Protein 2YCI (pdb70)

Secondary structure (DSSP, 8-state):
--S-S--PPPEEEEEEEETTSHHHHHHHHTT--HHHHHHHHHHHHTT-SEEEEE--S-SS-HHHHHHHHHHHHHHH----EEEE-S-HHHHHHHHHH--S--EEEEE-S-HHHHHHHHHHHHHHT-EEEEES-BTTB---SHHHHHHHHHHHHHHHHHTT--GGGEEEE-----TTTSTHHHHHHHHHHHHHTTSSSSPPEEEEEGGGGGTT-SSHHHHHHHHHHHHHHHT--EEEE-TT-HHHHHHHHHHHHHTTSS---TTHHHHHHH-

Structure (mmCIF, N/CA/C/O backbone):
data_2YCI
#
_entry.id   2YCI
#
_cell.length_a   64.009
_cell.length_b   64.009
_cell.length_c   176.178
_cell.angle_alpha   90.00
_cell.angle_beta   90.00
_cell.angle_gamma   90.00
#
_symmetry.space_group_name_H-M   'P 43 21 2'
#
loop_
_entity.id
_entity.type
_entity.pdbx_description
1 polymer '5-METHYLTETRAHYDROFOLATE CORRINOID/IRON SULFUR PROTEIN METHYLTRANSFERASE'
2 non-polymer 'SULFATE ION'
3 water water
#
loop_
_atom_site.group_PDB
_atom_site.id
_atom_site.type_symbol
_atom_site.label_atom_id
_atom_site.label_alt_id
_atom_site.label_comp_id
_atom_site.label_asym_id
_atom_site.label_entity_id
_atom_site.label_seq_id
_atom_site.pdbx_PDB_ins_code
_atom_site.Cartn_x
_atom_site.Cartn_y
_atom_site.Cartn_z
_atom_site.occupancy
_atom_site.B_iso_or_equiv
_atom_site.auth_seq_id
_atom_site.auth_comp_id
_atom_site.auth_asym_id
_atom_site.auth_atom_id
_atom_site.pdbx_PDB_model_num
ATOM 1 N N . GLY A 1 1 ? 19.393 11.404 1.428 1.00 49.26 -7 GLY X N 1
ATOM 2 C CA . GLY A 1 1 ? 18.131 11.300 0.620 1.00 44.50 -7 GLY X CA 1
ATOM 3 C C . GLY A 1 1 ? 17.222 10.242 1.236 1.00 44.38 -7 GLY X C 1
ATOM 4 O O . GLY A 1 1 ? 17.288 10.018 2.430 1.00 44.69 -7 GLY X O 1
ATOM 5 N N . LEU A 1 2 ? 16.672 9.362 0.404 1.00 40.22 -6 LEU X N 1
ATOM 6 C CA . LEU A 1 2 ? 15.651 8.424 0.874 1.00 38.00 -6 LEU X CA 1
ATOM 7 C C . LEU A 1 2 ? 16.225 7.061 1.310 1.00 38.72 -6 LEU X C 1
ATOM 8 O O . LEU A 1 2 ? 15.488 6.167 1.765 1.00 40.04 -6 LEU X O 1
ATOM 13 N N . VAL A 1 3 ? 17.524 6.868 1.112 1.00 37.26 -5 VAL X N 1
ATOM 14 C CA . VAL A 1 3 ? 18.197 5.678 1.620 1.00 37.09 -5 VAL X CA 1
ATOM 15 C C . VAL A 1 3 ? 18.375 5.785 3.146 1.00 39.43 -5 VAL X C 1
ATOM 16 O O . VAL A 1 3 ? 19.068 6.681 3.640 1.00 39.23 -5 VAL X O 1
ATOM 20 N N . PRO A 1 4 ? 17.615 4.987 3.911 1.00 37.58 -4 PRO X N 1
ATOM 21 C CA . PRO A 1 4 ? 17.708 5.241 5.359 1.00 43.63 -4 PRO X CA 1
ATOM 22 C C . PRO A 1 4 ? 19.134 5.024 5.906 1.00 47.69 -4 PRO X C 1
ATOM 23 O O . PRO A 1 4 ? 19.846 4.125 5.443 1.00 47.22 -4 PRO X O 1
ATOM 27 N N . ARG A 1 5 ? 19.497 5.794 6.924 1.00 52.90 -3 ARG X N 1
ATOM 28 C CA . ARG A 1 5 ? 20.834 5.693 7.526 1.00 59.90 -3 ARG X CA 1
ATOM 29 C C . ARG A 1 5 ? 20.900 4.458 8.423 1.00 59.51 -3 ARG X C 1
ATOM 30 O O . ARG A 1 5 ? 21.893 3.724 8.407 1.00 59.61 -3 ARG X O 1
ATOM 38 N N . GLY A 1 6 ? 19.807 4.182 9.137 1.00 55.73 -2 GLY X N 1
ATOM 39 C CA . GLY A 1 6 ? 19.767 3.035 10.036 1.00 53.62 -2 GLY X CA 1
ATOM 40 C C . GLY A 1 6 ? 18.974 1.874 9.474 1.00 50.58 -2 GLY X C 1
ATOM 41 O O . GLY A 1 6 ? 18.508 1.883 8.318 1.00 47.96 -2 GLY X O 1
ATOM 42 N N . SER A 1 7 ? 18.856 0.847 10.296 1.00 44.79 -1 SER X N 1
ATOM 43 C CA . SER A 1 7 ? 18.048 -0.296 9.987 1.00 40.50 -1 SER X CA 1
ATOM 44 C C . SER A 1 7 ? 17.348 -0.795 11.259 1.00 38.21 -1 SER X C 1
ATOM 45 O O . SER A 1 7 ? 17.084 -1.970 11.383 1.00 36.37 -1 SER X O 1
ATOM 48 N N . HIS A 1 8 ? 16.846 0.122 12.079 1.00 41.21 0 HIS X N 1
ATOM 49 C CA . HIS A 1 8 ? 16.042 -0.263 13.236 1.00 39.48 0 HIS X CA 1
ATOM 50 C C . HIS A 1 8 ? 14.674 -0.773 12.809 1.00 35.18 0 HIS X C 1
ATOM 51 O O . HIS A 1 8 ? 14.104 -0.295 11.820 1.00 35.48 0 HIS X O 1
ATOM 58 N N . MET A 1 9 ? 14.203 -1.826 13.462 1.00 32.40 1 MET X N 1
ATOM 59 C CA . MET A 1 9 ? 12.875 -2.298 13.234 1.00 31.56 1 MET X CA 1
ATOM 60 C C . MET A 1 9 ? 11.835 -1.165 13.500 1.00 25.93 1 MET X C 1
ATOM 61 O O . MET A 1 9 ? 12.149 -0.171 14.203 1.00 30.61 1 MET X O 1
ATOM 66 N N . PHE A 1 10 ? 10.863 -1.143 12.588 1.00 27.63 2 PHE X N 1
ATOM 67 C CA . PHE A 1 10 ? 9.763 -0.160 12.645 1.00 26.09 2 PHE X CA 1
ATOM 68 C C . PHE A 1 10 ? 9.011 -0.457 13.936 1.00 23.09 2 PHE X C 1
ATOM 69 O O . PHE A 1 10 ? 8.624 -1.589 14.172 1.00 26.64 2 PHE X O 1
ATOM 77 N N . ILE A 1 11 ? 8.725 0.579 14.704 1.00 26.23 3 ILE X N 1
ATOM 78 C CA . ILE A 1 11 ? 8.086 0.387 16.003 1.00 26.07 3 ILE X CA 1
ATOM 79 C C . ILE A 1 11 ? 6.582 0.515 15.974 1.00 22.71 3 ILE X C 1
ATOM 80 O O . ILE A 1 11 ? 6.066 1.570 15.580 1.00 22.50 3 ILE X O 1
ATOM 85 N N . MET A 1 12 ? 5.876 -0.584 16.201 1.00 22.58 4 MET X N 1
ATOM 86 C CA . MET A 1 12 ? 4.409 -0.628 16.164 1.00 21.96 4 MET X CA 1
ATOM 87 C C . MET A 1 12 ? 3.852 -0.467 17.617 1.00 25.69 4 MET X C 1
ATOM 88 O O . MET A 1 12 ? 4.189 -1.229 18.534 1.00 28.40 4 MET X O 1
ATOM 93 N N . ILE A 1 13 ? 3.078 0.585 17.808 1.00 24.30 5 ILE X N 1
ATOM 94 C CA . ILE A 1 13 ? 2.395 0.910 19.064 1.00 22.79 5 ILE X CA 1
ATOM 95 C C . ILE A 1 13 ? 0.882 0.616 18.928 1.00 23.35 5 ILE X C 1
ATOM 96 O O . ILE A 1 13 ? 0.188 1.255 18.141 1.00 25.78 5 ILE X O 1
ATOM 101 N N . GLY A 1 14 ? 0.427 -0.507 19.470 1.00 24.11 6 GLY X N 1
ATOM 102 C CA . GLY A 1 14 ? -0.975 -0.918 19.330 1.00 25.78 6 GLY X CA 1
ATOM 103 C C . GLY A 1 14 ? -1.866 0.167 19.900 1.00 28.85 6 GLY X C 1
ATOM 104 O O . GLY A 1 14 ? -1.672 0.577 21.069 1.00 25.66 6 GLY X O 1
ATOM 105 N N . GLU A 1 15 ? -2.914 0.536 19.154 1.00 25.98 7 GLU X N 1
ATOM 106 C CA . GLU A 1 15 ? -3.748 1.682 19.532 1.00 22.48 7 GLU X CA 1
ATOM 107 C C . GLU A 1 15 ? -4.970 1.320 20.369 1.00 20.71 7 GLU X C 1
ATOM 108 O O . GLU A 1 15 ? -5.692 2.225 20.782 1.00 27.75 7 GLU X O 1
ATOM 114 N N . ARG A 1 16 ? -5.260 0.029 20.530 1.00 23.42 8 ARG X N 1
ATOM 115 C CA . ARG A 1 16 ? -6.624 -0.391 20.796 1.00 20.27 8 ARG X CA 1
ATOM 116 C C . ARG A 1 16 ? -7.095 -0.167 22.270 1.00 26.00 8 ARG X C 1
ATOM 117 O O . ARG A 1 16 ? -8.329 -0.166 22.501 1.00 27.15 8 ARG X O 1
ATOM 125 N N . ILE A 1 17 ? -6.172 -0.065 23.237 1.00 27.98 9 ILE X N 1
ATOM 126 C CA . ILE A 1 17 ? -6.577 0.093 24.681 1.00 24.66 9 ILE X CA 1
ATOM 127 C C . ILE A 1 17 ? -6.797 1.551 25.051 1.00 22.52 9 ILE X C 1
ATOM 128 O O . ILE A 1 17 ? -5.930 2.256 25.540 1.00 25.73 9 ILE X O 1
ATOM 133 N N . ASN A 1 18 ? -7.891 2.059 24.527 1.00 23.03 10 ASN X N 1
ATOM 134 C CA . ASN A 1 18 ? -8.165 3.455 24.531 1.00 23.08 10 ASN X CA 1
ATOM 135 C C . ASN A 1 18 ? -9.636 3.639 24.807 1.00 24.23 10 ASN X C 1
ATOM 136 O O . ASN A 1 18 ? -10.459 2.963 24.175 1.00 26.23 10 ASN X O 1
ATOM 141 N N . GLY A 1 19 ? -9.930 4.310 25.914 1.00 28.17 11 GLY X N 1
ATOM 142 C CA . GLY A 1 19 ? -11.349 4.459 26.366 1.00 29.50 11 GLY X CA 1
ATOM 143 C C . GLY A 1 19 ? -12.243 5.307 25.484 1.00 35.83 11 GLY X C 1
ATOM 144 O O . GLY A 1 19 ? -13.488 5.361 25.708 1.00 32.87 11 GLY X O 1
ATOM 145 N N . MET A 1 20 ? -11.731 5.676 24.306 1.00 29.79 12 MET X N 1
ATOM 146 C CA . MET A 1 20 ? -12.627 6.144 23.267 1.00 30.50 12 MET X CA 1
ATOM 147 C C . MET A 1 20 ? -13.479 5.042 22.656 1.00 30.22 12 MET X C 1
ATOM 148 O O . MET A 1 20 ? -14.540 5.276 22.133 1.00 30.18 12 MET X O 1
ATOM 153 N N . PHE A 1 21 ? -12.980 3.836 22.677 1.00 25.98 13 PHE X N 1
ATOM 154 C CA . PHE A 1 21 ? -13.765 2.703 22.298 1.00 29.38 13 PHE X CA 1
ATOM 155 C C . PHE A 1 21 ? -14.653 2.228 23.448 1.00 33.80 13 PHE X C 1
ATOM 156 O O . PHE A 1 21 ? -14.205 2.074 24.580 1.00 28.05 13 PHE X O 1
ATOM 164 N N . LYS A 1 22 ? -15.873 1.845 23.110 1.00 37.59 14 LYS X N 1
ATOM 165 C CA . LYS A 1 22 ? -16.874 1.534 24.140 1.00 35.16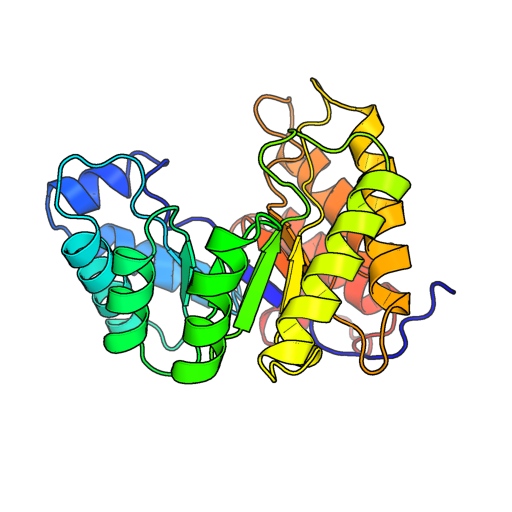 14 LYS X CA 1
ATOM 166 C C . LYS A 1 22 ? -16.447 0.345 24.995 1.00 34.15 14 LYS X C 1
ATOM 167 O O . LYS A 1 22 ? -16.629 0.345 26.207 1.00 35.88 14 LYS X O 1
ATOM 173 N N . ASP A 1 23 ? -15.930 -0.695 24.373 1.00 31.50 15 ASP X N 1
ATOM 174 C CA A ASP A 1 23 ? -15.556 -1.837 25.183 0.50 31.09 15 ASP X CA 1
ATOM 175 C CA B ASP A 1 23 ? -15.304 -1.874 25.013 0.50 35.61 15 ASP X CA 1
ATOM 176 C C . ASP A 1 23 ? -14.539 -1.527 26.285 1.00 37.63 15 ASP X C 1
ATOM 177 O O . ASP A 1 23 ? -14.676 -2.096 27.390 1.00 30.94 15 ASP X O 1
ATOM 186 N N . ILE A 1 24 ? -13.464 -0.812 25.994 1.00 31.49 16 ILE X N 1
ATOM 187 C CA . ILE A 1 24 ? -12.517 -0.376 27.002 1.00 29.99 16 ILE X CA 1
ATOM 188 C C . ILE A 1 24 ? -13.228 0.486 28.037 1.00 26.75 16 ILE X C 1
ATOM 189 O O . ILE A 1 24 ? -12.892 0.444 29.223 1.00 27.99 16 ILE X O 1
ATOM 194 N N . ARG A 1 25 ? -14.020 1.434 27.558 1.00 26.64 17 ARG X N 1
ATOM 195 C CA . ARG A 1 25 ? -14.642 2.418 28.441 1.00 29.14 17 ARG X CA 1
ATOM 196 C C . ARG A 1 25 ? -15.545 1.736 29.488 1.00 33.60 17 ARG X C 1
ATOM 197 O O . ARG A 1 25 ? -15.451 2.027 30.696 1.00 32.31 17 ARG X O 1
ATOM 205 N N . GLU A 1 26 ? -16.256 0.714 29.025 1.00 32.59 18 GLU X N 1
ATOM 206 C CA . GLU A 1 26 ? -17.141 -0.085 29.898 1.00 34.22 18 GLU X CA 1
ATOM 207 C C . GLU A 1 26 ? -16.411 -1.120 30.775 1.00 38.51 18 GLU X C 1
ATOM 208 O O . GLU A 1 26 ? -16.705 -1.217 31.977 1.00 31.84 18 GLU X O 1
ATOM 214 N N . ALA A 1 27 ? -15.264 -1.605 30.296 1.00 33.70 19 ALA X N 1
ATOM 215 C CA . ALA A 1 27 ? -14.310 -2.308 31.160 1.00 34.24 19 ALA X CA 1
ATOM 216 C C . ALA A 1 27 ? -13.816 -1.437 32.294 1.00 33.23 19 ALA X C 1
ATOM 217 O O . ALA A 1 27 ? -13.758 -1.888 33.461 1.00 36.50 19 ALA X O 1
ATOM 219 N N . ILE A 1 28 ? -13.370 -0.222 31.986 1.00 30.94 20 ILE X N 1
ATOM 220 C CA . ILE A 1 28 ? -12.981 0.693 33.030 1.00 31.35 20 ILE X CA 1
ATOM 221 C C . ILE A 1 28 ? -14.173 0.937 34.031 1.00 34.71 20 ILE X C 1
ATOM 222 O O . ILE A 1 28 ? -14.005 0.783 35.257 1.00 36.90 20 ILE X O 1
ATOM 227 N N . LEU A 1 29 ? -15.327 1.355 33.519 1.00 33.21 21 LEU X N 1
ATOM 228 C CA . LEU A 1 29 ? -16.526 1.511 34.358 1.00 35.06 21 LEU X CA 1
ATOM 229 C C . LEU A 1 29 ? -16.786 0.308 35.273 1.00 35.37 21 LEU X C 1
ATOM 230 O O . LEU A 1 29 ? -17.068 0.485 36.446 1.00 43.50 21 LEU X O 1
ATOM 235 N N . ASN A 1 30 ? -16.616 -0.904 34.798 1.00 39.17 22 ASN X N 1
ATOM 236 C CA . ASN A 1 30 ? -16.984 -2.085 35.595 1.00 39.10 22 ASN X CA 1
ATOM 237 C C . ASN A 1 30 ? -15.866 -2.593 36.464 1.00 42.52 22 ASN X C 1
ATOM 238 O O . ASN A 1 30 ? -15.980 -3.697 37.013 1.00 44.12 22 ASN X O 1
ATOM 243 N N . LYS A 1 31 ? -14.689 -1.993 36.270 1.00 41.84 23 LYS X N 1
ATOM 244 C CA . LYS A 1 31 ? -13.426 -2.552 36.726 1.00 40.82 23 LYS X CA 1
ATOM 245 C C . LYS A 1 31 ? -13.304 -4.021 36.347 1.00 40.16 23 LYS X C 1
ATOM 246 O O . LYS A 1 31 ? -12.820 -4.864 37.118 1.00 38.40 23 LYS X O 1
ATOM 252 N N . ASP A 1 32 ? -13.568 -4.283 35.070 1.00 35.66 24 ASP X N 1
ATOM 253 C CA . ASP A 1 32 ? -13.433 -5.600 34.500 1.00 36.89 24 ASP X CA 1
ATOM 254 C C . ASP A 1 32 ? -12.172 -5.741 33.635 1.00 41.10 24 ASP X C 1
ATOM 255 O O . ASP A 1 32 ? -12.014 -5.078 32.616 1.00 39.41 24 ASP X O 1
ATOM 260 N N . PRO A 1 33 ? -11.276 -6.627 34.049 1.00 42.04 25 PRO X N 1
ATOM 261 C CA . PRO A 1 33 ? -9.948 -6.591 33.478 1.00 36.94 25 PRO X CA 1
ATOM 262 C C . PRO A 1 33 ? -9.897 -7.406 32.208 1.00 37.88 25 PRO X C 1
ATOM 263 O O . PRO A 1 33 ? -8.878 -7.355 31.494 1.00 34.26 25 PRO X O 1
ATOM 267 N N . ARG A 1 34 ? -10.906 -8.257 31.976 1.00 33.00 26 ARG X N 1
ATOM 268 C CA . ARG A 1 34 ? -10.797 -9.215 30.874 1.00 37.96 26 ARG X CA 1
ATOM 269 C C . ARG A 1 34 ? -10.667 -8.554 29.474 1.00 34.66 26 ARG X C 1
ATOM 270 O O . ARG A 1 34 ? -9.877 -9.004 28.690 1.00 36.13 26 ARG X O 1
ATOM 278 N N . PRO A 1 35 ? -11.545 -7.598 29.121 1.00 37.46 27 PRO X N 1
ATOM 279 C CA . PRO A 1 35 ? -11.310 -6.985 27.812 1.00 37.08 27 PRO X CA 1
ATOM 280 C C . PRO A 1 35 ? -9.926 -6.365 27.681 1.00 34.88 27 PRO X C 1
ATOM 281 O O . PRO A 1 35 ? -9.436 -6.230 26.543 1.00 32.20 27 PRO X O 1
ATOM 285 N N . ILE A 1 36 ? -9.483 -5.682 28.729 1.00 30.15 28 ILE X N 1
ATOM 286 C CA . ILE A 1 36 ? -8.173 -5.031 28.701 1.00 31.78 28 ILE X CA 1
ATOM 287 C C . ILE A 1 36 ? -7.101 -6.101 28.451 1.00 36.37 28 ILE X C 1
ATOM 288 O O . ILE A 1 36 ? -6.208 -5.977 27.583 1.00 29.72 28 ILE X O 1
ATOM 293 N N . GLN A 1 37 ? -7.250 -7.227 29.128 1.00 34.42 29 GLN X N 1
ATOM 294 C CA . GLN A 1 37 ? -6.252 -8.277 29.041 1.00 32.28 29 GLN X CA 1
ATOM 295 C C . GLN A 1 37 ? -6.289 -8.978 27.697 1.00 36.73 29 GLN X C 1
ATOM 296 O O . GLN A 1 37 ? -5.249 -9.315 27.127 1.00 35.22 29 GLN X O 1
ATOM 302 N N . GLU A 1 38 ? -7.482 -9.152 27.158 1.00 34.48 30 GLU X N 1
ATOM 303 C CA . GLU A 1 38 ? -7.626 -9.811 25.887 1.00 35.17 30 GLU X CA 1
ATOM 304 C C . GLU A 1 38 ? -6.983 -8.921 24.820 1.00 34.96 30 GLU X C 1
ATOM 305 O O . GLU A 1 38 ? -6.381 -9.422 23.879 1.00 30.14 30 GLU X O 1
ATOM 311 N N . TRP A 1 39 ? -7.222 -7.610 24.902 1.00 31.82 31 TRP X N 1
ATOM 312 C CA . TRP A 1 39 ? -6.696 -6.727 23.850 1.00 32.89 31 TRP X CA 1
ATOM 313 C C . TRP A 1 39 ? -5.191 -6.617 23.979 1.00 33.63 31 TRP X C 1
ATOM 314 O O . TRP A 1 39 ? -4.495 -6.327 22.995 1.00 34.32 31 TRP X O 1
ATOM 325 N N . ALA A 1 40 ? -4.694 -6.665 25.214 1.00 30.75 32 ALA X N 1
ATOM 326 C CA . ALA A 1 40 ? -3.268 -6.636 25.422 1.00 33.52 32 ALA X CA 1
ATOM 327 C C . ALA A 1 40 ? -2.631 -7.854 24.733 1.00 33.58 32 ALA X C 1
ATOM 328 O O . ALA A 1 40 ? -1.566 -7.759 24.104 1.00 30.51 32 ALA X O 1
ATOM 330 N N . ARG A 1 41 ? -3.116 -9.027 25.093 1.00 31.80 33 ARG X N 1
ATOM 331 C CA . ARG A 1 41 ? -2.678 -10.250 24.447 1.00 35.88 33 ARG X CA 1
ATOM 332 C C . ARG A 1 41 ? -2.758 -10.221 22.910 1.00 32.75 33 ARG X C 1
ATOM 333 O O . ARG A 1 41 ? -1.811 -10.661 22.229 1.00 37.16 33 ARG X O 1
ATOM 341 N N . ARG A 1 42 ? -3.943 -9.898 22.384 1.00 36.12 34 ARG X N 1
ATOM 342 C CA . ARG A 1 42 ? -4.180 -9.843 20.944 1.00 33.20 34 ARG X CA 1
ATOM 343 C C . ARG A 1 42 ? -3.177 -8.927 20.216 1.00 35.21 34 ARG X C 1
ATOM 344 O O . ARG A 1 42 ? -2.552 -9.350 19.233 1.00 31.58 34 ARG X O 1
ATOM 352 N N . GLN A 1 43 ? -2.915 -7.740 20.762 1.00 31.49 35 GLN X N 1
ATOM 353 C CA . GLN A 1 43 ? -1.959 -6.848 20.144 1.00 28.06 35 GLN X CA 1
ATOM 354 C C . GLN A 1 43 ? -0.538 -7.395 20.276 1.00 34.35 35 GLN X C 1
ATOM 355 O O . GLN A 1 43 ? 0.260 -7.234 19.359 1.00 31.09 35 GLN X O 1
ATOM 361 N N . ALA A 1 44 ? -0.176 -7.955 21.438 1.00 29.47 36 ALA X N 1
ATOM 362 C CA . ALA A 1 44 ? 1.142 -8.600 21.593 1.00 30.33 36 ALA X CA 1
ATOM 363 C C . ALA A 1 44 ? 1.365 -9.702 20.561 1.00 32.11 36 ALA X C 1
ATOM 364 O O . ALA A 1 44 ? 2.460 -9.817 20.008 1.00 35.47 36 ALA X O 1
ATOM 366 N N . GLU A 1 45 ? 0.348 -10.523 20.327 1.00 30.29 37 GLU X N 1
ATOM 367 C CA . GLU A 1 45 ? 0.466 -11.668 19.473 1.00 38.71 37 GLU X CA 1
ATOM 368 C C . GLU A 1 45 ? 0.661 -11.149 18.042 1.00 39.04 37 GLU X C 1
ATOM 369 O O . GLU A 1 45 ? 1.281 -11.793 17.215 1.00 38.39 37 GLU X O 1
ATOM 375 N N . LYS A 1 46 ? -0.080 -10.105 17.705 1.00 31.19 38 LYS X N 1
ATOM 376 C CA . LYS A 1 46 ? 0.073 -9.461 16.394 1.00 32.84 38 LYS X CA 1
ATOM 377 C C . LYS A 1 46 ? 1.367 -8.672 16.203 1.00 31.68 38 LYS X C 1
ATOM 378 O O . LYS A 1 46 ? 1.606 -8.187 15.104 1.00 33.79 38 LYS X O 1
ATOM 384 N N . GLY A 1 47 ? 2.224 -8.558 17.209 1.00 32.05 39 GLY X N 1
ATOM 385 C CA . GLY A 1 47 ? 3.554 -7.945 16.976 1.00 33.19 39 GLY X CA 1
ATOM 386 C C . GLY A 1 47 ? 3.864 -6.589 17.555 1.00 31.44 39 GLY X C 1
ATOM 387 O O . GLY A 1 47 ? 4.963 -6.065 17.388 1.00 29.37 39 GLY X O 1
ATOM 388 N N . ALA A 1 48 ? 2.952 -6.068 18.356 1.00 32.43 4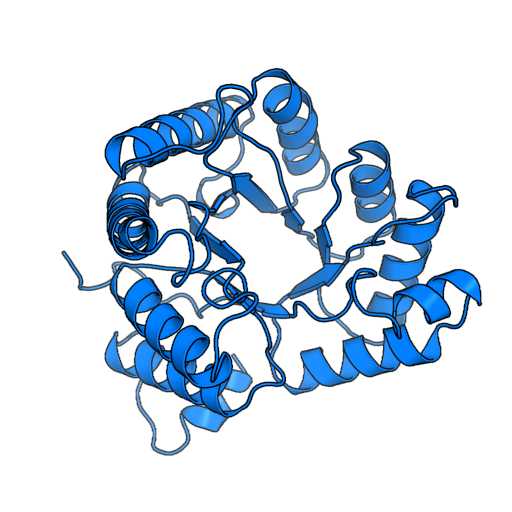0 ALA X N 1
ATOM 389 C CA . ALA A 1 48 ? 3.119 -4.776 18.927 1.00 27.03 40 ALA X CA 1
ATOM 390 C C . ALA A 1 48 ? 4.396 -4.704 19.765 1.00 28.53 40 ALA X C 1
ATOM 391 O O . ALA A 1 48 ? 4.788 -5.668 20.434 1.00 32.68 40 ALA X O 1
ATOM 393 N N . HIS A 1 49 ? 5.102 -3.608 19.653 1.00 24.82 41 HIS X N 1
ATOM 394 C CA . HIS A 1 49 ? 6.249 -3.347 20.492 1.00 30.78 41 HIS X CA 1
ATOM 395 C C . HIS A 1 49 ? 5.828 -2.650 21.795 1.00 31.68 41 HIS X C 1
ATOM 396 O O . HIS A 1 49 ? 6.567 -2.702 22.781 1.00 30.61 41 HIS X O 1
ATOM 403 N N . TYR A 1 50 ? 4.909 -1.699 21.660 1.00 26.98 42 TYR X N 1
ATOM 404 C CA . TYR A 1 50 ? 4.355 -1.005 22.813 1.00 24.53 42 TYR X CA 1
ATOM 405 C C . TYR A 1 50 ? 2.837 -1.051 22.681 1.00 29.32 42 TYR X C 1
ATOM 406 O O . TYR A 1 50 ? 2.277 -1.162 21.569 1.00 25.68 42 TYR X O 1
ATOM 415 N N . LEU A 1 51 ? 2.151 -0.900 23.811 1.00 29.75 43 LEU X N 1
ATOM 416 C CA . LEU A 1 51 ? 0.713 -0.728 23.806 1.00 23.47 43 LEU X CA 1
ATOM 417 C C . LEU A 1 51 ? 0.330 0.637 24.283 1.00 25.48 43 LEU X C 1
ATOM 418 O O . LEU A 1 51 ? 0.685 1.005 25.396 1.00 27.93 43 LEU X O 1
ATOM 423 N N . ASP A 1 52 ? -0.462 1.361 23.481 1.00 25.80 44 ASP X N 1
ATOM 424 C CA . ASP A 1 52 ? -0.999 2.654 23.855 1.00 24.55 44 ASP X CA 1
ATOM 425 C C . ASP A 1 52 ? -2.055 2.402 24.973 1.00 24.37 44 ASP X C 1
ATOM 426 O O . ASP A 1 52 ? -2.751 1.398 24.956 1.00 24.48 44 ASP X O 1
ATOM 431 N N . VAL A 1 53 ? -2.100 3.314 25.928 1.00 26.02 45 VAL X N 1
ATOM 432 C CA . VAL A 1 53 ? -3.008 3.191 27.080 1.00 25.56 45 VAL X CA 1
ATOM 433 C C . VAL A 1 53 ? -3.622 4.534 27.300 1.00 20.98 45 VAL X C 1
ATOM 434 O O . VAL A 1 53 ? -2.963 5.486 27.749 1.00 22.32 45 VAL X O 1
ATOM 438 N N . ASN A 1 54 ? -4.895 4.616 26.992 1.00 23.75 46 ASN X N 1
ATOM 439 C CA . ASN A 1 54 ? -5.601 5.859 27.096 1.00 23.45 46 ASN X CA 1
ATOM 440 C C . ASN A 1 54 ? -6.921 5.647 27.872 1.00 26.32 46 ASN X C 1
ATOM 441 O O . ASN A 1 54 ? -7.661 4.736 27.541 1.00 27.42 46 ASN X O 1
ATOM 446 N N . THR A 1 55 ? -7.138 6.423 28.937 1.00 27.64 47 THR X N 1
ATOM 447 C CA . THR A 1 55 ? -8.286 6.230 29.837 1.00 29.18 47 THR X CA 1
ATOM 448 C C . THR A 1 55 ? -9.578 6.549 29.116 1.00 32.93 47 THR X C 1
ATOM 449 O O . THR A 1 55 ? -10.640 5.943 29.397 1.00 31.46 47 THR X O 1
ATOM 453 N N . GLY A 1 56 ? -9.483 7.381 28.075 1.00 26.51 48 GLY X N 1
ATOM 454 C CA . GLY A 1 56 ? -10.690 7.943 27.501 1.00 27.50 48 GLY X CA 1
ATOM 455 C C . GLY A 1 56 ? -11.385 8.893 28.490 1.00 30.22 48 GLY X C 1
ATOM 456 O O . GLY A 1 56 ? -10.767 9.320 29.465 1.00 30.76 48 GLY X O 1
ATOM 457 N N . PRO A 1 57 ? -12.553 9.440 28.095 1.00 30.33 49 PRO X N 1
ATOM 458 C CA . PRO A 1 57 ? -13.352 10.352 28.921 1.00 30.88 49 PRO X CA 1
ATOM 459 C C . PRO A 1 57 ? -13.940 9.592 30.119 1.00 31.12 49 PRO X C 1
ATOM 460 O O . PRO A 1 57 ? -14.271 8.403 29.961 1.00 34.36 49 PRO X O 1
ATOM 464 N N . THR A 1 58 ? -13.488 10.022 31.283 1.00 32.85 50 THR X N 1
ATOM 465 C CA . THR A 1 58 ? -13.920 9.433 32.543 1.00 35.86 50 THR X CA 1
ATOM 466 C C . THR A 1 58 ? -14.205 10.494 33.606 1.00 33.05 50 THR X C 1
ATOM 467 O O . THR A 1 58 ? -13.707 11.581 33.540 1.00 33.04 50 THR X O 1
ATOM 471 N N . ALA A 1 59 ? -15.208 10.255 34.451 1.00 34.04 51 ALA X N 1
ATOM 472 C CA . ALA A 1 59 ? -15.380 11.111 35.633 1.00 36.93 51 ALA X CA 1
ATOM 473 C C . ALA A 1 59 ? -14.779 10.476 36.862 1.00 41.63 51 ALA X C 1
ATOM 474 O O . ALA A 1 59 ? -14.700 11.139 37.891 1.00 43.87 51 ALA X O 1
ATOM 476 N N . ASP A 1 60 ? -14.033 9.395 36.650 1.00 38.47 52 ASP X N 1
ATOM 477 C CA . ASP A 1 60 ? -13.278 8.778 37.716 1.00 40.00 52 ASP X CA 1
ATOM 478 C C . ASP A 1 60 ? -11.862 9.387 37.765 1.00 43.87 52 ASP X C 1
ATOM 479 O O . ASP A 1 60 ? -11.553 10.313 36.995 1.00 41.49 52 ASP X O 1
ATOM 484 N N . ASP A 1 61 ? -11.107 9.083 38.822 1.00 38.57 53 ASP X N 1
ATOM 485 C CA . ASP A 1 61 ? -9.795 9.703 39.029 1.00 38.62 53 ASP X CA 1
ATOM 486 C C . ASP A 1 61 ? -8.773 9.086 38.032 1.00 33.17 53 ASP X C 1
ATOM 487 O O . ASP A 1 61 ? -8.621 7.852 37.956 1.00 32.15 53 ASP X O 1
ATOM 492 N N . PRO A 1 62 ? -8.318 9.897 37.089 1.00 37.25 54 PRO X N 1
ATOM 493 C CA . PRO A 1 62 ? -7.512 9.333 35.971 1.00 37.32 54 PRO X CA 1
ATOM 494 C C . PRO A 1 62 ? -6.250 8.650 36.493 1.00 32.43 54 PRO X C 1
ATOM 495 O O . PRO A 1 62 ? -5.701 7.771 35.838 1.00 34.50 54 PRO X O 1
ATOM 499 N N . VAL A 1 63 ? -5.738 9.128 37.627 1.00 36.62 55 VAL X N 1
ATOM 500 C CA . VAL A 1 63 ? -4.570 8.508 38.259 1.00 34.19 55 VAL X CA 1
ATOM 501 C C . VAL A 1 63 ? -4.840 7.054 38.569 1.00 31.76 55 VAL X C 1
ATOM 502 O O . VAL A 1 63 ? -3.991 6.179 38.279 1.00 37.60 55 VAL X O 1
ATOM 506 N N . ARG A 1 64 ? -5.995 6.735 39.171 1.00 34.30 56 ARG X N 1
ATOM 507 C CA . ARG A 1 64 ? -6.306 5.355 39.527 1.00 34.01 56 ARG X CA 1
ATOM 508 C C . ARG A 1 64 ? -6.618 4.544 38.297 1.00 28.79 56 ARG X C 1
ATOM 509 O O . ARG A 1 64 ? -6.279 3.374 38.231 1.00 31.25 56 ARG X O 1
ATOM 517 N N . VAL A 1 65 ? -7.306 5.148 37.332 1.00 29.36 57 VAL X N 1
ATOM 518 C CA . VAL A 1 65 ? -7.613 4.431 36.095 1.00 28.41 57 VAL X CA 1
ATOM 519 C C . VAL A 1 65 ? -6.340 4.055 35.307 1.00 25.81 57 VAL X C 1
ATOM 520 O O . VAL A 1 65 ? -6.144 2.885 34.955 1.00 29.36 57 VAL X O 1
ATOM 524 N N . MET A 1 66 ? -5.380 4.983 35.231 1.00 25.57 58 MET X N 1
ATOM 525 C CA . MET A 1 66 ? -4.158 4.676 34.507 1.00 30.61 58 MET X CA 1
ATOM 526 C C . MET A 1 66 ? -3.392 3.589 35.208 1.00 31.71 58 MET X C 1
ATOM 527 O O . MET A 1 66 ? -2.807 2.721 34.585 1.00 29.94 58 MET X O 1
ATOM 532 N N . GLU A 1 67 ? -3.279 3.684 36.536 1.00 32.82 59 GLU X N 1
ATOM 533 C CA . GLU A 1 67 ? -2.528 2.671 37.286 1.00 29.98 59 GLU X CA 1
ATOM 534 C C . GLU A 1 67 ? -3.110 1.324 37.041 1.00 24.94 59 GLU X C 1
ATOM 535 O O . GLU A 1 67 ? -2.394 0.327 36.847 1.00 30.87 59 GLU X O 1
ATOM 541 N N . TRP A 1 68 ? -4.445 1.243 37.058 1.00 27.37 60 TRP X N 1
ATOM 542 C CA . TRP A 1 68 ? -5.111 -0.025 36.914 1.00 27.91 60 TRP X CA 1
ATOM 543 C C . TRP A 1 68 ? -4.868 -0.582 35.513 1.00 30.09 60 TRP X C 1
ATOM 544 O O . TRP A 1 68 ? -4.715 -1.790 35.323 1.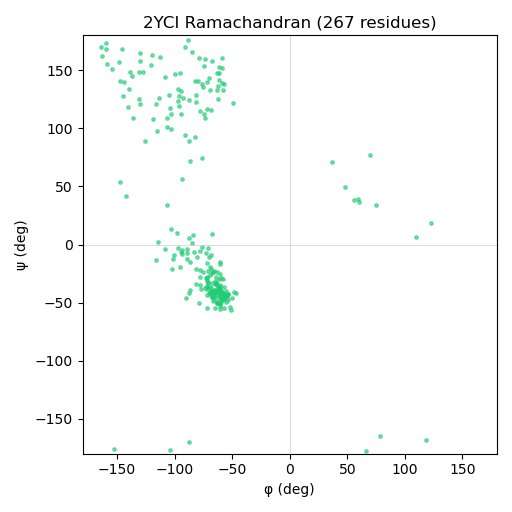00 28.17 60 TRP X O 1
ATOM 555 N N . LEU A 1 69 ? -5.017 0.292 34.523 1.00 30.04 61 LEU X N 1
ATOM 556 C CA . LEU A 1 69 ? -4.815 -0.146 33.137 1.00 27.34 61 LEU X CA 1
ATOM 557 C C . LEU A 1 69 ? -3.385 -0.705 32.936 1.00 24.53 61 LEU X C 1
ATOM 558 O O . LEU A 1 69 ? -3.222 -1.836 32.459 1.00 29.70 61 LEU X O 1
ATOM 563 N N . VAL A 1 70 ? -2.383 -0.002 33.445 1.00 30.15 62 VAL X N 1
ATOM 564 C CA . VAL A 1 70 ? -0.988 -0.397 33.239 1.00 27.03 62 VAL X CA 1
ATOM 565 C C . VAL A 1 70 ? -0.678 -1.704 33.952 1.00 33.59 62 VAL X C 1
ATOM 566 O O . VAL A 1 70 ? -0.147 -2.650 33.349 1.00 30.79 62 VAL X O 1
ATOM 570 N N . LYS A 1 71 ? -1.142 -1.849 35.207 1.00 35.02 63 LYS X N 1
ATOM 571 C CA . LYS A 1 71 ? -0.907 -3.115 35.909 1.00 32.58 63 LYS X CA 1
ATOM 572 C C . LYS A 1 71 ? -1.687 -4.267 35.325 1.00 30.74 63 LYS X C 1
ATOM 573 O O . LYS A 1 71 ? -1.114 -5.359 35.098 1.00 33.95 63 LYS X O 1
ATOM 579 N N . THR A 1 72 ? -2.911 -4.006 34.875 1.00 30.01 64 THR X N 1
ATOM 580 C CA . THR A 1 72 ? -3.720 -5.045 34.285 1.00 32.32 64 THR X CA 1
ATOM 581 C C . THR A 1 72 ? -3.112 -5.589 32.975 1.00 32.39 64 THR X C 1
ATOM 582 O O . THR A 1 72 ? -2.998 -6.805 32.754 1.00 33.40 64 THR X O 1
ATOM 586 N N . ILE A 1 73 ? -2.569 -4.675 32.196 1.00 33.18 65 ILE X N 1
ATOM 587 C CA . ILE A 1 73 ? -1.905 -5.046 30.955 1.00 33.31 65 ILE X CA 1
ATOM 588 C C . ILE A 1 73 ? -0.681 -5.878 31.250 1.00 34.72 65 ILE X C 1
ATOM 589 O O . ILE A 1 73 ? -0.497 -6.951 30.673 1.00 34.21 65 ILE X O 1
ATOM 594 N N . GLN A 1 74 ? 0.196 -5.333 32.081 1.00 34.65 66 GLN X N 1
ATOM 595 C CA . GLN A 1 74 ? 1.519 -5.907 32.257 1.00 36.14 66 GLN X CA 1
ATOM 596 C C . GLN A 1 74 ? 1.536 -7.154 33.152 1.00 37.41 66 GLN X C 1
ATOM 597 O O . GLN A 1 74 ? 2.472 -7.953 33.096 1.00 40.26 66 GLN X O 1
ATOM 603 N N . GLU A 1 75 ? 0.391 -7.470 33.728 1.00 38.53 67 GLU X N 1
ATOM 604 C CA . GLU A 1 75 ? 0.187 -8.779 34.324 1.00 41.96 67 GLU X CA 1
ATOM 605 C C . GLU A 1 75 ? 0.106 -9.891 33.314 1.00 43.64 67 GLU X C 1
ATOM 606 O O . GLU A 1 75 ? 0.408 -11.029 33.645 1.00 42.37 67 GLU X O 1
ATOM 612 N N . VAL A 1 76 ? -0.310 -9.590 32.080 1.00 39.96 68 VAL X N 1
ATOM 613 C CA . VAL A 1 76 ? -0.555 -10.651 31.103 1.00 38.23 68 VAL X CA 1
ATOM 614 C C . VAL A 1 76 ? 0.378 -10.619 29.871 1.00 39.62 68 VAL X C 1
ATOM 615 O O . VAL A 1 76 ? 0.456 -11.583 29.124 1.00 40.34 68 VAL X O 1
ATOM 619 N N . VAL A 1 77 ? 1.106 -9.524 29.681 1.00 34.58 69 VAL X N 1
ATOM 620 C CA . VAL A 1 77 ? 2.038 -9.452 28.565 1.00 36.01 69 VAL X CA 1
ATOM 621 C C . VAL A 1 77 ? 3.312 -8.805 28.994 1.00 32.62 69 VAL X C 1
ATOM 622 O O . VAL A 1 77 ? 3.327 -7.868 29.799 1.00 36.53 69 VAL X O 1
ATOM 626 N N . ASP A 1 78 ? 4.410 -9.223 28.372 1.00 34.68 70 ASP X N 1
ATOM 627 C CA . ASP A 1 78 ? 5.676 -8.571 28.615 1.00 37.15 70 ASP X CA 1
ATOM 628 C C . ASP A 1 78 ? 5.997 -7.467 27.614 1.00 40.37 70 ASP X C 1
ATOM 629 O O . ASP A 1 78 ? 6.961 -7.576 26.868 1.00 44.02 70 ASP X O 1
ATOM 634 N N . LEU A 1 79 ? 5.110 -6.485 27.495 1.00 35.91 71 LEU X N 1
ATOM 635 C CA . LEU A 1 79 ? 5.374 -5.293 26.678 1.00 31.89 71 LEU X CA 1
ATOM 636 C C . LEU A 1 79 ? 5.315 -4.050 27.526 1.00 33.82 71 LEU X C 1
ATOM 637 O O . LEU A 1 79 ? 4.572 -3.988 28.495 1.00 34.84 71 LEU X O 1
ATOM 642 N N . PRO A 1 80 ? 6.010 -3.009 27.092 1.00 30.97 72 PRO X N 1
ATOM 643 C CA . PRO A 1 80 ? 5.901 -1.685 27.636 1.00 28.62 72 PRO X CA 1
ATOM 644 C C . PRO A 1 80 ? 4.664 -0.919 27.134 1.00 30.09 72 PRO X C 1
ATOM 645 O O . PRO A 1 80 ? 4.134 -1.212 26.063 1.00 27.60 72 PRO X O 1
ATOM 649 N N . CYS A 1 81 ? 4.293 0.108 27.881 1.00 31.36 73 CYS X N 1
ATOM 650 C CA . CYS A 1 81 ? 3.094 0.903 27.591 1.00 26.61 73 CYS X CA 1
ATOM 651 C C . CYS A 1 81 ? 3.513 2.249 27.076 1.00 22.88 73 CYS X C 1
ATOM 652 O O . CYS A 1 81 ? 4.496 2.852 27.539 1.00 32.60 73 CYS X O 1
ATOM 655 N N . CYS A 1 82 ? 2.712 2.758 26.129 1.00 24.44 74 CYS X N 1
ATOM 656 C CA . CYS A 1 82 ? 2.781 4.109 25.671 1.00 24.08 74 CYS X CA 1
ATOM 657 C C . CYS A 1 82 ? 1.618 4.885 26.320 1.00 26.12 74 CYS X C 1
ATOM 658 O O . CYS A 1 82 ? 0.466 4.553 26.095 1.00 27.76 74 CYS X O 1
ATOM 661 N N . LEU A 1 83 ? 1.954 5.613 27.396 1.00 24.51 75 LEU X N 1
ATOM 662 C CA . LEU A 1 83 ? 0.977 6.210 28.265 1.00 26.15 75 LEU X CA 1
ATOM 663 C C . LEU A 1 83 ? 0.396 7.482 27.636 1.00 22.38 75 LEU X C 1
ATOM 664 O O . LEU A 1 83 ? 1.088 8.472 27.418 1.00 24.54 75 LEU X O 1
ATOM 669 N N . ASP A 1 84 ? -0.896 7.434 27.336 1.00 27.26 76 ASP X N 1
ATOM 670 C CA . ASP A 1 84 ? -1.547 8.395 26.465 1.00 25.44 76 ASP X CA 1
ATOM 671 C C . ASP A 1 84 ? -2.581 9.185 27.250 1.00 27.37 76 ASP X C 1
ATOM 672 O O . ASP A 1 84 ? -3.688 8.699 27.446 1.00 26.67 76 ASP X O 1
ATOM 677 N N . SER A 1 85 ? -2.244 10.386 27.721 1.00 28.16 77 SER X N 1
ATOM 678 C CA . SER A 1 85 ? -3.154 11.171 28.519 1.00 29.57 77 SER X CA 1
ATOM 679 C C . SER A 1 85 ? -2.840 12.642 28.418 1.00 34.71 77 SER X C 1
ATOM 680 O O . SER A 1 85 ? -1.667 12.980 28.334 1.00 33.77 77 SER X O 1
ATOM 683 N N . THR A 1 86 ? -3.875 13.501 28.567 1.00 37.00 78 THR X N 1
ATOM 684 C CA . THR A 1 86 ? -3.702 14.950 28.691 1.00 40.31 78 THR X CA 1
ATOM 685 C C . THR A 1 86 ? -3.301 15.335 30.149 1.00 41.96 78 THR X C 1
ATOM 686 O O . THR A 1 86 ? -2.930 16.460 30.439 1.00 40.00 78 THR X O 1
ATOM 690 N N . ASN A 1 87 ? -3.400 14.391 31.065 1.00 37.20 79 ASN X N 1
ATOM 691 C CA . ASN A 1 87 ? -3.182 14.683 32.498 1.00 37.23 79 ASN X CA 1
ATOM 692 C C . ASN A 1 87 ? -1.784 14.195 32.975 1.00 33.53 79 ASN X C 1
ATOM 693 O O . ASN A 1 87 ? -1.540 13.025 33.076 1.00 32.80 79 ASN X O 1
ATOM 698 N N . PRO A 1 88 ? -0.876 15.107 33.326 1.00 37.81 80 PRO X N 1
AT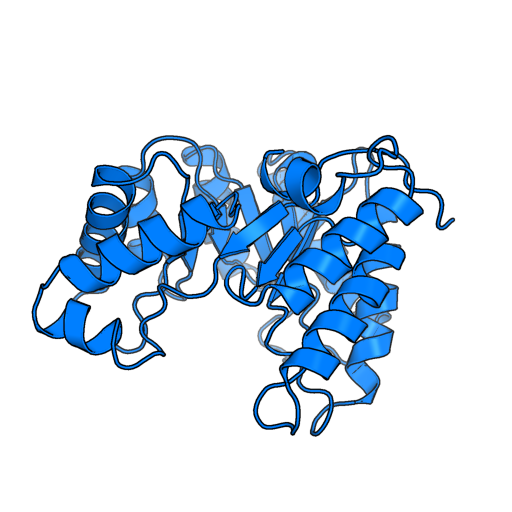OM 699 C CA . PRO A 1 88 ? 0.477 14.721 33.736 1.00 35.17 80 PRO X CA 1
ATOM 700 C C . PRO A 1 88 ? 0.565 13.879 35.036 1.00 39.30 80 PRO X C 1
ATOM 701 O O . PRO A 1 88 ? 1.469 13.062 35.187 1.00 39.43 80 PRO X O 1
ATOM 705 N N . ASP A 1 89 ? -0.389 14.047 35.946 1.00 37.03 81 ASP X N 1
ATOM 706 C CA . ASP A 1 89 ? -0.411 13.211 37.141 1.00 34.20 81 ASP X CA 1
ATOM 707 C C . ASP A 1 89 ? -0.750 11.762 36.779 1.00 33.65 81 ASP X C 1
ATOM 708 O O . ASP A 1 89 ? -0.148 10.827 37.298 1.00 36.03 81 ASP X O 1
ATOM 713 N N . ALA A 1 90 ? -1.700 11.600 35.868 1.00 33.74 82 ALA X N 1
ATOM 714 C CA . ALA A 1 90 ? -2.050 10.305 35.292 1.00 35.74 82 ALA X CA 1
ATOM 715 C C . ALA A 1 90 ? -0.826 9.631 34.623 1.00 29.82 82 ALA X C 1
ATOM 716 O O . ALA A 1 90 ? -0.491 8.480 34.931 1.00 34.94 82 ALA X O 1
ATOM 718 N N . ILE A 1 91 ? -0.074 10.398 33.842 1.00 33.45 83 ILE X N 1
ATOM 719 C CA . ILE A 1 91 ? 1.113 9.838 33.196 1.00 29.47 83 ILE X CA 1
ATOM 720 C C . ILE A 1 91 ? 2.069 9.423 34.322 1.00 30.02 83 ILE X C 1
ATOM 721 O O . ILE A 1 91 ? 2.625 8.303 34.307 1.00 31.06 83 ILE X O 1
ATOM 726 N N . GLU A 1 92 ? 2.322 10.326 35.263 1.00 35.77 84 GLU X N 1
ATOM 727 C CA . GLU A 1 92 ? 3.303 10.002 36.306 1.00 32.97 84 GLU X CA 1
ATOM 728 C C . GLU A 1 92 ? 2.920 8.800 37.118 1.00 33.56 84 GLU X C 1
ATOM 729 O O . GLU A 1 92 ? 3.772 7.993 37.375 1.00 33.13 84 GLU X O 1
ATOM 735 N N . ALA A 1 93 ? 1.628 8.652 37.456 1.00 35.00 85 ALA X N 1
ATOM 736 C CA . ALA A 1 93 ? 1.149 7.474 38.190 1.00 34.09 85 ALA X CA 1
ATOM 737 C C . ALA A 1 93 ? 1.417 6.234 37.400 1.00 34.76 85 ALA X C 1
ATOM 738 O O . ALA A 1 93 ? 1.765 5.206 37.958 1.00 31.79 85 ALA X O 1
ATOM 740 N N . GLY A 1 94 ? 1.204 6.298 36.083 1.00 32.31 86 GLY X N 1
ATOM 741 C CA . GLY A 1 94 ? 1.453 5.125 35.259 1.00 27.78 86 GLY X CA 1
ATOM 742 C C . GLY A 1 94 ? 2.929 4.749 35.246 1.00 23.03 86 GLY X C 1
ATOM 743 O O . GLY A 1 94 ? 3.290 3.563 35.223 1.00 30.64 86 GLY X O 1
ATOM 744 N N . LEU A 1 95 ? 3.773 5.751 35.204 1.00 26.48 87 LEU X N 1
ATOM 745 C CA . LEU A 1 95 ? 5.218 5.528 35.153 1.00 27.62 87 LEU X CA 1
ATOM 746 C C . LEU A 1 95 ? 5.708 4.855 36.438 1.00 33.59 87 LEU X C 1
ATOM 747 O O . LEU A 1 95 ? 6.608 3.987 36.419 1.00 32.92 87 LEU X O 1
ATOM 752 N N . LYS A 1 96 ? 5.068 5.197 37.553 1.00 35.79 88 LYS X N 1
ATOM 753 C CA . LYS A 1 96 ? 5.515 4.621 38.839 1.00 34.71 88 LYS X CA 1
ATOM 754 C C . LYS A 1 96 ? 5.176 3.143 38.996 1.00 37.03 88 LYS X C 1
ATOM 755 O O . LYS A 1 96 ? 5.937 2.373 39.576 1.00 37.27 88 LYS X O 1
ATOM 761 N N . VAL A 1 97 ? 4.106 2.686 38.361 1.00 32.04 89 VAL X N 1
ATOM 762 C CA . VAL A 1 97 ? 3.781 1.309 38.442 1.00 29.13 89 VAL X CA 1
ATOM 763 C C . VAL A 1 97 ? 4.315 0.469 37.307 1.00 31.52 89 VAL X C 1
ATOM 764 O O . VAL A 1 97 ? 4.043 -0.713 37.252 1.00 33.07 89 VAL X O 1
ATOM 768 N N . HIS A 1 98 ? 4.899 1.121 36.308 1.00 35.61 90 HIS X N 1
ATOM 769 C CA . HIS A 1 98 ? 5.137 0.488 34.983 1.00 30.06 90 HIS X CA 1
ATOM 770 C C . HIS A 1 98 ? 6.377 -0.372 35.141 1.00 33.22 90 HIS X C 1
ATOM 771 O O . HIS A 1 98 ? 7.353 0.056 35.725 1.00 33.98 90 HIS X O 1
ATOM 778 N N . ARG A 1 99 ? 6.383 -1.531 34.532 1.00 35.08 91 ARG X N 1
ATOM 779 C CA . ARG A 1 99 ? 7.581 -2.317 34.500 1.00 36.06 91 ARG X CA 1
ATOM 780 C C . ARG A 1 99 ? 8.310 -2.080 33.177 1.00 37.82 91 ARG X C 1
ATOM 781 O O . ARG A 1 99 ? 7.734 -2.286 32.089 1.00 33.45 91 ARG X O 1
ATOM 789 N N . GLY A 1 100 ? 9.616 -1.858 33.280 1.00 37.66 92 GLY X N 1
ATOM 790 C CA . GLY A 1 100 ? 10.435 -1.529 32.123 1.00 36.08 92 GLY X CA 1
ATOM 791 C C . GLY A 1 100 ? 10.318 -0.090 31.682 1.00 33.52 92 GLY X C 1
ATOM 792 O O . GLY A 1 100 ? 9.866 0.785 32.412 1.00 32.30 92 GLY X O 1
ATOM 793 N N . HIS A 1 101 ? 10.777 0.196 30.476 1.00 34.03 93 HIS X N 1
ATOM 794 C CA . HIS A 1 101 ? 10.864 1.573 30.043 1.00 33.35 93 HIS X CA 1
ATOM 795 C C . HIS A 1 101 ? 9.620 1.936 29.198 1.00 27.85 93 HIS X C 1
ATOM 796 O O . HIS A 1 101 ? 9.252 1.198 28.285 1.00 34.99 93 HIS X O 1
ATOM 803 N N . ALA A 1 102 ? 8.904 2.973 29.620 1.00 30.37 94 ALA X N 1
ATOM 804 C CA . ALA A 1 102 ? 7.618 3.320 29.025 1.00 31.85 94 ALA X CA 1
ATOM 805 C C . ALA A 1 102 ? 7.837 4.249 27.821 1.00 28.49 94 ALA X C 1
ATOM 806 O O . ALA A 1 102 ? 8.940 4.791 27.670 1.00 29.98 94 ALA X O 1
ATOM 808 N N . MET A 1 103 ? 6.714 4.795 27.329 1.00 28.37 95 MET X N 1
ATOM 809 C CA . MET A 1 103 ? 6.716 5.926 26.406 1.00 26.62 95 MET X CA 1
ATOM 810 C C . MET A 1 103 ? 5.590 6.854 26.799 1.00 28.09 95 MET X C 1
ATOM 811 O O . MET A 1 103 ? 4.555 6.399 27.273 1.00 30.22 95 MET X O 1
ATOM 816 N N . ILE A 1 104 ? 5.911 8.127 26.853 1.00 24.15 96 ILE X N 1
ATOM 817 C CA . ILE A 1 104 ? 4.968 9.204 27.142 1.00 26.06 96 ILE X CA 1
ATOM 818 C C . ILE A 1 104 ? 4.353 9.828 25.873 1.00 26.60 96 ILE X C 1
ATOM 819 O O . ILE A 1 104 ? 5.027 10.495 25.065 1.00 26.82 96 ILE X O 1
ATOM 824 N N . ASN A 1 105 ? 3.035 9.837 25.872 1.00 27.80 97 ASN X N 1
ATOM 825 C CA . ASN A 1 105 ? 2.223 10.324 24.760 1.00 24.14 97 ASN X CA 1
ATOM 826 C C . ASN A 1 105 ? 1.235 11.397 25.258 1.00 26.86 97 ASN X C 1
ATOM 827 O O . ASN A 1 105 ? 0.133 11.052 25.662 1.00 30.08 97 ASN X O 1
ATOM 832 N N . SER A 1 106 ? 1.571 12.669 25.293 1.00 29.40 98 SER X N 1
ATOM 833 C CA . SER A 1 106 ? 2.690 13.314 24.634 1.00 28.36 98 SER X CA 1
ATOM 834 C C . SER A 1 106 ? 2.853 14.693 25.327 1.00 31.36 98 SER X C 1
ATOM 835 O O . SER A 1 106 ? 1.956 15.183 26.005 1.00 29.13 98 SER X O 1
ATOM 838 N N . THR A 1 107 ? 3.943 15.378 25.030 1.00 25.27 99 THR X N 1
ATOM 839 C CA . THR A 1 107 ? 4.017 16.804 25.155 1.00 25.42 99 THR X CA 1
ATOM 840 C C . THR A 1 107 ? 3.842 17.502 23.849 1.00 32.33 99 THR X C 1
ATOM 841 O O . THR A 1 107 ? 4.230 16.983 22.792 1.00 32.48 99 THR X O 1
ATOM 845 N N . SER A 1 108 ? 3.229 18.681 23.937 1.00 28.77 100 SER X N 1
ATOM 846 C CA . SER A 1 108 ? 3.153 19.669 22.929 1.00 24.89 100 SER X CA 1
ATOM 847 C C . SER A 1 108 ? 4.367 20.559 23.062 1.00 23.44 100 SER X C 1
ATOM 848 O O . SER A 1 108 ? 5.299 20.243 23.815 1.00 31.02 100 SER X O 1
ATOM 851 N N . ALA A 1 109 ? 4.453 21.462 22.125 1.00 25.29 101 ALA X N 1
ATOM 852 C CA . ALA A 1 109 ? 5.570 22.404 22.067 1.00 29.99 101 ALA X CA 1
ATOM 853 C C . ALA A 1 109 ? 5.305 23.603 22.959 1.00 31.46 101 ALA X C 1
ATOM 854 O O . ALA A 1 109 ? 5.934 24.636 22.757 1.00 34.56 101 ALA X O 1
ATOM 856 N N . ASP A 1 110 ? 4.150 23.579 23.630 1.00 31.73 102 ASP X N 1
ATOM 857 C CA . ASP A 1 110 ? 3.813 24.607 24.642 1.00 35.01 102 ASP X CA 1
ATOM 858 C C . ASP A 1 110 ? 4.837 24.527 25.784 1.00 29.65 102 ASP X C 1
ATOM 859 O O . ASP A 1 110 ? 5.172 23.459 26.251 1.00 31.89 102 ASP X O 1
ATOM 864 N N . GLN A 1 111 ? 5.473 25.662 26.088 1.00 35.96 103 GLN X N 1
ATOM 865 C CA . GLN A 1 111 ? 6.534 25.704 27.079 1.00 35.83 103 GLN X CA 1
ATOM 866 C C . GLN A 1 111 ? 6.218 25.009 28.418 1.00 30.35 103 GLN X C 1
ATOM 867 O O . GLN A 1 111 ? 7.001 24.179 28.907 1.00 35.46 103 GLN X O 1
ATOM 873 N N . TRP A 1 112 ? 4.997 25.190 28.903 1.00 36.49 104 TRP X N 1
ATOM 874 C CA . TRP A 1 112 ? 4.652 24.711 30.232 1.00 38.23 104 TRP X CA 1
ATOM 875 C C . TRP A 1 112 ? 4.326 23.248 30.257 1.00 43.15 104 TRP X C 1
ATOM 876 O O . TRP A 1 112 ? 4.698 22.567 31.215 1.00 41.07 104 TRP X O 1
ATOM 887 N N . LYS A 1 113 ? 3.970 22.707 29.086 1.00 43.12 105 LYS X N 1
ATOM 888 C CA . LYS A 1 113 ? 3.974 21.260 28.909 1.00 36.69 105 LYS X CA 1
ATOM 889 C C . LYS A 1 113 ? 5.370 20.699 28.833 1.00 35.97 105 LYS X C 1
ATOM 890 O O . LYS A 1 113 ? 5.680 19.695 29.465 1.00 38.74 105 LYS X O 1
ATOM 896 N N . MET A 1 114 ? 6.181 21.235 27.915 1.00 32.44 106 MET X N 1
ATOM 897 C CA . MET A 1 114 ? 7.530 20.766 27.791 1.00 30.19 106 MET X CA 1
ATOM 898 C C . MET A 1 114 ? 8.212 20.743 29.172 1.00 28.95 106 MET X C 1
ATOM 899 O O . MET A 1 114 ? 8.924 19.799 29.510 1.00 30.73 106 MET X O 1
ATOM 904 N N . ASP A 1 115 ? 8.012 21.839 29.891 1.00 33.65 107 ASP X N 1
ATOM 905 C CA . ASP A 1 115 ? 8.572 22.072 31.252 1.00 38.80 107 ASP X CA 1
ATOM 906 C C . ASP A 1 115 ? 8.166 21.008 32.297 1.00 40.00 107 ASP X C 1
ATOM 907 O O . ASP A 1 115 ? 9.038 20.485 32.966 1.00 47.34 107 ASP X O 1
ATOM 912 N N . ILE A 1 116 ? 6.975 20.425 32.104 1.00 41.25 108 ILE X N 1
ATOM 913 C CA . ILE A 1 116 ? 6.463 19.337 32.936 1.00 40.57 108 ILE X CA 1
ATOM 914 C C . ILE A 1 116 ? 6.830 17.956 32.459 1.00 40.17 108 ILE X C 1
ATOM 915 O O . ILE A 1 116 ? 7.403 17.188 33.205 1.00 39.61 108 ILE X O 1
ATOM 920 N N . PHE A 1 117 ? 6.684 17.676 31.159 1.00 39.34 109 PHE X N 1
ATOM 921 C CA . PHE A 1 117 ? 6.866 16.301 30.689 1.00 35.36 109 PHE X CA 1
ATOM 922 C C . PHE A 1 117 ? 8.291 15.860 30.469 1.00 27.26 109 PHE X C 1
ATOM 923 O O . PHE A 1 117 ? 8.640 14.683 30.646 1.00 34.61 109 PHE X O 1
ATOM 931 N N . PHE A 1 118 ? 9.167 16.774 30.041 1.00 30.34 110 PHE X N 1
ATOM 932 C CA . PHE A 1 118 ? 10.539 16.369 29.790 1.00 30.78 110 PHE X CA 1
ATOM 933 C C . PHE A 1 118 ? 11.307 15.928 31.044 1.00 33.73 110 PHE X C 1
ATOM 934 O O . PHE A 1 118 ? 11.994 14.914 31.012 1.00 35.19 110 PHE X O 1
ATOM 942 N N . PRO A 1 119 ? 11.124 16.639 32.169 1.00 37.25 111 PRO X N 1
ATOM 943 C CA . PRO A 1 119 ? 11.665 16.108 33.444 1.00 40.88 111 PRO X CA 1
ATOM 944 C C . PRO A 1 119 ? 11.141 14.708 33.781 1.00 36.43 111 PRO X C 1
ATOM 945 O O . PRO A 1 119 ? 11.903 13.782 34.119 1.00 35.17 111 PRO X O 1
ATOM 949 N N . MET A 1 120 ? 9.879 14.488 33.448 1.00 36.02 112 MET X N 1
ATOM 950 C CA . MET A 1 120 ? 9.255 13.202 33.731 1.00 34.26 112 MET X CA 1
ATOM 951 C C . MET A 1 120 ? 9.908 12.120 32.911 1.00 33.46 112 MET X C 1
ATOM 952 O O . MET A 1 120 ? 10.104 10.985 33.370 1.00 36.63 112 MET X O 1
ATOM 957 N N . ALA A 1 121 ? 10.084 12.394 31.614 1.00 33.63 113 ALA X N 1
ATOM 958 C CA . ALA A 1 121 ? 10.746 11.424 30.768 1.00 29.17 113 ALA X CA 1
ATOM 959 C C . ALA A 1 121 ? 12.141 11.134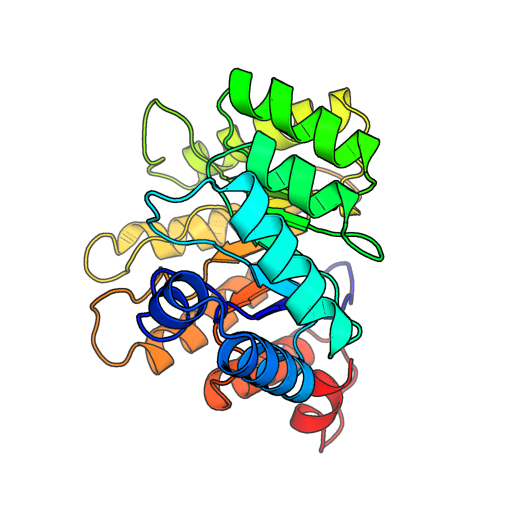 31.307 1.00 29.47 113 ALA X C 1
ATOM 960 O O . ALA A 1 121 ? 12.615 9.992 31.298 1.00 34.76 113 ALA X O 1
ATOM 962 N N . LYS A 1 122 ? 12.850 12.200 31.661 1.00 35.44 114 LYS X N 1
ATOM 963 C CA . LYS A 1 122 ? 14.219 12.046 32.169 1.00 39.34 114 LYS X CA 1
ATOM 964 C C . LYS A 1 122 ? 14.205 11.229 33.495 1.00 40.00 114 LYS X C 1
ATOM 965 O O . LYS A 1 122 ? 14.745 10.110 33.579 1.00 40.31 114 LYS X O 1
ATOM 971 N N . LYS A 1 123 ? 13.346 11.649 34.419 1.00 42.10 115 LYS X N 1
ATOM 972 C CA . LYS A 1 123 ? 13.269 10.950 35.718 1.00 42.29 115 LYS X CA 1
ATOM 973 C C . LYS A 1 123 ? 13.042 9.450 35.564 1.00 45.93 115 LYS X C 1
ATOM 974 O O . LYS A 1 123 ? 13.819 8.661 36.102 1.00 43.63 115 LYS X O 1
ATOM 980 N N . TYR A 1 124 ? 12.076 9.048 34.724 1.00 39.00 116 TYR X N 1
ATOM 981 C CA . TYR A 1 124 ? 11.663 7.652 34.651 1.00 37.35 116 TYR X CA 1
ATOM 982 C C . TYR A 1 124 ? 12.211 6.914 33.429 1.00 32.07 116 TYR X C 1
ATOM 983 O O . TYR A 1 124 ? 11.924 5.746 33.239 1.00 35.56 116 TYR X O 1
ATOM 992 N N . GLU A 1 125 ? 13.183 7.516 32.746 1.00 37.59 117 GLU X N 1
ATOM 993 C CA . GLU A 1 125 ? 13.880 6.834 31.643 1.00 36.85 117 GLU X CA 1
ATOM 994 C C . GLU A 1 125 ? 12.854 6.357 30.590 1.00 28.97 117 GLU X C 1
ATOM 995 O O . GLU A 1 125 ? 12.825 5.179 30.231 1.00 35.17 117 GLU X O 1
ATOM 1001 N N . ALA A 1 126 ? 11.851 7.205 30.377 1.00 33.95 118 ALA X N 1
ATOM 1002 C CA . ALA A 1 126 ? 10.838 6.948 29.362 1.00 33.66 118 ALA X CA 1
ATOM 1003 C C . ALA A 1 126 ? 11.192 7.662 28.058 1.00 29.42 118 ALA X C 1
ATOM 1004 O O . ALA A 1 126 ? 11.746 8.787 28.059 1.00 31.22 118 ALA X O 1
ATOM 1006 N N . ALA A 1 127 ? 10.797 7.030 26.958 1.00 32.53 119 ALA X N 1
ATOM 1007 C CA . ALA A 1 127 ? 10.700 7.738 25.661 1.00 30.36 119 ALA X CA 1
ATOM 1008 C C . ALA A 1 127 ? 9.583 8.738 25.737 1.00 29.30 119 ALA X C 1
ATOM 1009 O O . ALA A 1 127 ? 8.662 8.562 26.520 1.00 31.18 119 ALA X O 1
ATOM 1011 N N . ILE A 1 128 ? 9.611 9.760 24.893 1.00 28.67 120 ILE X N 1
ATOM 1012 C CA . ILE A 1 128 ? 8.612 10.778 24.937 1.00 30.18 120 ILE X CA 1
ATOM 1013 C C . ILE A 1 128 ? 8.277 11.306 23.554 1.00 30.00 120 ILE X C 1
ATOM 1014 O O . ILE A 1 128 ? 9.174 11.486 22.737 1.00 31.65 120 ILE X O 1
ATOM 1019 N N . ILE A 1 129 ? 6.986 11.306 23.265 1.00 30.30 121 ILE X N 1
ATOM 1020 C CA . ILE A 1 129 ? 6.440 11.806 22.018 1.00 26.34 121 ILE X CA 1
ATOM 1021 C C . ILE A 1 129 ? 6.188 13.279 22.182 1.00 26.53 121 ILE X C 1
ATOM 1022 O O . ILE A 1 129 ? 5.704 13.717 23.217 1.00 31.17 121 ILE X O 1
ATOM 1027 N N . GLY A 1 130 ? 6.777 14.050 21.289 1.00 23.99 122 GLY X N 1
ATOM 1028 C CA . GLY A 1 130 ? 6.477 15.462 21.150 1.00 23.11 122 GLY X CA 1
ATOM 1029 C C . GLY A 1 130 ? 5.648 15.758 19.954 1.00 28.45 122 GLY X C 1
ATOM 1030 O O . GLY A 1 130 ? 6.119 15.566 18.862 1.00 26.96 122 GLY X O 1
ATOM 1031 N N . LEU A 1 131 ? 4.551 16.482 20.157 1.00 28.79 123 LEU X N 1
ATOM 1032 C CA . LEU A 1 131 ? 3.650 16.872 19.090 1.00 31.93 123 LEU X CA 1
ATOM 1033 C C . LEU A 1 131 ? 3.983 18.241 18.574 1.00 30.82 123 LEU X C 1
ATOM 1034 O O . LEU A 1 131 ? 4.108 19.233 19.343 1.00 26.22 123 LEU X O 1
ATOM 1039 N N . THR A 1 132 ? 4.058 18.340 17.256 1.00 26.25 124 THR X N 1
ATOM 1040 C CA . THR A 1 132 ? 4.259 19.622 16.617 1.00 19.60 124 THR X CA 1
ATOM 1041 C C . THR A 1 132 ? 2.955 20.421 16.617 1.00 24.15 124 THR X C 1
ATOM 1042 O O . THR A 1 132 ? 2.433 20.807 15.579 1.00 28.55 124 THR X O 1
ATOM 1046 N N . MET A 1 133 ? 2.628 20.926 17.797 1.00 25.67 125 MET X N 1
ATOM 1047 C CA . MET A 1 133 ? 1.722 22.015 17.859 1.00 25.06 125 MET X CA 1
ATOM 1048 C C . MET A 1 133 ? 1.866 22.745 19.194 1.00 31.59 125 MET X C 1
ATOM 1049 O O . MET A 1 133 ? 2.407 22.211 20.164 1.00 28.21 125 MET X O 1
ATOM 1054 N N . ASN A 1 134 ? 1.144 23.854 19.254 1.00 33.72 126 ASN X N 1
ATOM 1055 C CA . ASN A 1 134 ? 1.009 24.586 20.493 1.00 37.20 126 ASN X CA 1
ATOM 1056 C C . ASN A 1 134 ? -0.306 25.345 20.477 1.00 39.18 126 ASN X C 1
ATOM 1057 O O . ASN A 1 134 ? -1.183 25.102 19.606 1.00 36.19 126 ASN X O 1
ATOM 1062 N N . GLU A 1 135 ? -0.526 26.136 21.530 1.00 40.66 127 GLU X N 1
ATOM 1063 C CA . GLU A 1 135 ? -1.838 26.733 21.723 1.00 45.16 127 GLU X CA 1
ATOM 1064 C C . GLU A 1 135 ? -2.206 27.677 20.598 1.00 47.44 127 GLU X C 1
ATOM 1065 O O . GLU A 1 135 ? -3.384 28.022 20.458 1.00 50.98 127 GLU X O 1
ATOM 1071 N N . LYS A 1 136 ? -1.223 28.218 19.883 1.00 45.85 128 LYS X N 1
ATOM 1072 C CA . LYS A 1 136 ? -1.561 29.072 18.736 1.00 50.86 128 LYS X CA 1
ATOM 1073 C C . LYS A 1 136 ? -2.359 28.317 17.679 1.00 51.94 128 LYS X C 1
ATOM 1074 O O . LYS A 1 136 ? -2.786 28.908 16.697 1.00 58.34 128 LYS X O 1
ATOM 1080 N N . GLY A 1 137 ? -2.365 26.993 17.774 1.00 51.36 129 GLY X N 1
ATOM 1081 C CA . GLY A 1 137 ? -3.221 26.165 16.949 1.00 51.34 129 GLY X CA 1
ATOM 1082 C C . GLY A 1 137 ? -2.510 25.183 16.017 1.00 52.43 129 GLY X C 1
ATOM 1083 O O . GLY A 1 137 ? -1.316 24.850 16.166 1.00 42.21 129 GLY X O 1
ATOM 1084 N N . VAL A 1 138 ? -3.302 24.627 15.112 1.00 53.19 130 VAL X N 1
ATOM 1085 C CA . VAL A 1 138 ? -2.829 23.587 14.210 1.00 51.51 130 VAL X CA 1
ATOM 1086 C C . VAL A 1 138 ? -1.885 24.141 13.147 1.00 46.24 130 VAL X C 1
ATOM 1087 O O . VAL A 1 138 ? -2.170 25.108 12.433 1.00 40.88 130 VAL X O 1
ATOM 1091 N N . PRO A 1 139 ? -0.649 23.682 13.186 1.00 39.28 131 PRO X N 1
ATOM 1092 C CA . PRO A 1 139 ? 0.254 24.240 12.219 1.00 33.17 131 PRO X CA 1
ATOM 1093 C C . PRO A 1 139 ? -0.170 23.913 10.761 1.00 35.53 131 PRO X C 1
ATOM 1094 O O . PRO A 1 139 ? -0.857 22.953 10.495 1.00 35.76 131 PRO X O 1
ATOM 1098 N N . LYS A 1 140 ? 0.104 24.792 9.843 1.00 36.59 132 LYS X N 1
ATOM 1099 C CA . LYS A 1 140 ? -0.434 24.643 8.517 1.00 43.02 132 LYS X CA 1
ATOM 1100 C C . LYS A 1 140 ? 0.392 23.778 7.571 1.00 39.28 132 LYS X C 1
ATOM 1101 O O . LYS A 1 140 ? -0.154 23.166 6.701 1.00 43.90 132 LYS X O 1
ATOM 1107 N N . ASP A 1 141 ? 1.703 23.914 7.666 1.00 35.85 133 ASP X N 1
ATOM 1108 C CA . ASP A 1 141 ? 2.711 23.927 6.592 1.00 37.16 133 ASP X CA 1
ATOM 1109 C C . ASP A 1 141 ? 3.730 22.877 7.173 1.00 30.66 133 ASP X C 1
ATOM 1110 O O . ASP A 1 141 ? 3.797 22.711 8.403 1.00 31.24 133 ASP X O 1
ATOM 1115 N N . ALA A 1 142 ? 4.631 22.375 6.349 1.00 30.51 134 ALA X N 1
ATOM 1116 C CA . ALA A 1 142 ? 5.800 21.633 6.860 1.00 26.91 134 ALA X CA 1
ATOM 1117 C C . ALA A 1 142 ? 6.788 22.574 7.539 1.00 30.41 134 ALA X C 1
ATOM 1118 O O . ALA A 1 142 ? 7.378 22.256 8.572 1.00 28.52 134 ALA X O 1
ATOM 1120 N N . ASN A 1 143 ? 6.863 23.794 7.046 1.00 37.12 135 ASN X N 1
ATOM 1121 C CA . ASN A 1 143 ? 7.716 24.771 7.670 1.00 40.62 135 ASN X CA 1
ATOM 1122 C C . ASN A 1 143 ? 7.287 25.094 9.101 1.00 39.20 135 ASN X C 1
ATOM 1123 O O . ASN A 1 143 ? 8.109 25.123 10.000 1.00 36.06 135 ASN X O 1
ATOM 1128 N N . ASP A 1 144 ? 6.020 25.404 9.298 1.00 32.70 136 ASP X N 1
ATOM 1129 C CA . ASP A 1 144 ? 5.469 25.568 10.644 1.00 37.96 136 ASP X CA 1
ATOM 1130 C C . ASP A 1 144 ? 5.785 24.375 11.556 1.00 34.60 136 ASP X C 1
ATOM 1131 O O . ASP A 1 144 ? 6.143 24.547 12.720 1.00 32.70 136 ASP X O 1
ATOM 1136 N N . ARG A 1 145 ? 5.397 23.181 11.124 1.00 28.44 137 ARG X N 1
ATOM 1137 C CA . ARG A 1 145 ? 5.566 21.985 11.913 1.00 29.55 137 ARG X CA 1
ATOM 1138 C C . ARG A 1 145 ? 7.058 21.702 12.246 1.00 28.47 137 ARG X C 1
ATOM 1139 O O . ARG A 1 145 ? 7.416 21.445 13.400 1.00 27.68 137 ARG X O 1
ATOM 1147 N N . SER A 1 146 ? 7.916 21.933 11.273 1.00 28.95 138 SER X N 1
ATOM 1148 C CA . SER A 1 146 ? 9.372 21.772 11.468 1.00 29.53 138 SER X CA 1
ATOM 1149 C C . SER A 1 146 ? 9.904 22.786 12.464 1.00 31.15 138 SER X C 1
ATOM 1150 O O . SER A 1 146 ? 10.720 22.455 13.298 1.00 30.30 138 SER X O 1
ATOM 1153 N N . GLN A 1 147 ? 9.442 24.029 12.424 1.00 28.79 139 GLN X N 1
ATOM 1154 C CA . GLN A 1 147 ? 9.823 24.939 13.502 1.00 32.55 139 GLN X CA 1
ATOM 1155 C C . GLN A 1 147 ? 9.482 24.448 14.901 1.00 34.23 139 GLN X C 1
ATOM 1156 O O . GLN A 1 147 ? 10.262 24.637 15.836 1.00 28.29 139 GLN X O 1
ATOM 1162 N N . LEU A 1 148 ? 8.302 23.883 15.072 1.00 27.94 140 LEU X N 1
ATOM 1163 C CA . LEU A 1 148 ? 7.935 23.348 16.357 1.00 29.69 140 LEU X CA 1
ATOM 1164 C C . LEU A 1 148 ? 8.788 22.127 16.679 1.00 31.50 140 LEU X C 1
ATOM 1165 O O . LEU A 1 148 ? 9.089 21.887 17.845 1.00 29.07 140 LEU X O 1
ATOM 1170 N N . ALA A 1 149 ? 9.052 21.257 15.691 1.00 26.01 141 ALA X N 1
ATOM 1171 C CA . ALA A 1 149 ? 9.934 20.111 15.923 1.00 24.56 141 ALA X CA 1
ATOM 1172 C C . ALA A 1 149 ? 11.306 20.594 16.464 1.00 26.70 141 ALA X C 1
ATOM 1173 O O . ALA A 1 149 ? 11.885 19.951 17.345 1.00 28.89 141 ALA X O 1
ATOM 1175 N N . MET A 1 150 ? 11.907 21.577 15.803 1.00 28.00 142 MET X N 1
ATOM 1176 C CA . MET A 1 150 ? 13.233 22.098 16.286 1.00 28.99 142 MET X CA 1
ATOM 1177 C C . MET A 1 150 ? 13.156 22.534 17.759 1.00 33.64 142 MET X C 1
ATOM 1178 O O . MET A 1 150 ? 14.101 22.321 18.531 1.00 28.63 142 MET X O 1
ATOM 1183 N N . GLU A 1 151 ? 12.077 23.231 18.095 1.00 27.99 143 GLU X N 1
ATOM 1184 C CA . GLU A 1 151 ? 11.842 23.658 19.460 1.00 33.17 143 GLU X CA 1
ATOM 1185 C C . GLU A 1 151 ? 11.764 22.487 20.413 1.00 33.07 143 GLU X C 1
ATOM 1186 O O . GLU A 1 151 ? 12.331 22.519 21.502 1.00 32.24 143 GLU X O 1
ATOM 1192 N N . LEU A 1 152 ? 11.000 21.463 20.044 1.00 28.79 144 LEU X N 1
ATOM 1193 C CA . LEU A 1 152 ? 10.969 20.274 20.824 1.00 28.14 144 LEU X CA 1
ATOM 1194 C C . LEU A 1 152 ? 12.359 19.693 21.004 1.00 31.86 144 LEU X C 1
ATOM 1195 O O . LEU A 1 152 ? 12.702 19.141 22.069 1.00 31.00 144 LEU X O 1
ATOM 1200 N N . VAL A 1 153 ? 13.119 19.630 19.912 1.00 31.02 145 VAL X N 1
ATOM 1201 C CA . VAL A 1 153 ? 14.436 19.045 19.989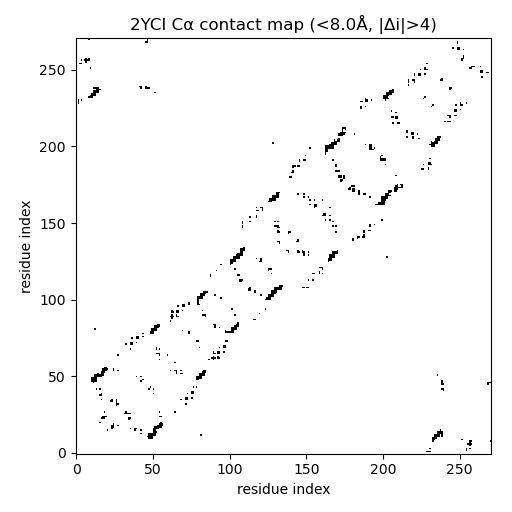 1.00 29.68 145 VAL X CA 1
ATOM 1202 C C . VAL A 1 153 ? 15.304 19.814 21.011 1.00 31.28 145 VAL X C 1
ATOM 1203 O O . VAL A 1 153 ? 16.046 19.200 21.797 1.00 31.27 145 VAL X O 1
ATOM 1207 N N . ALA A 1 154 ? 15.286 21.134 20.905 1.00 32.01 146 ALA X N 1
ATOM 1208 C CA . ALA A 1 154 ? 16.128 22.020 21.729 1.00 32.63 146 ALA X CA 1
ATOM 1209 C C . ALA A 1 154 ? 15.780 21.843 23.194 1.00 37.82 146 ALA X C 1
ATOM 1210 O O . ALA A 1 154 ? 16.675 21.85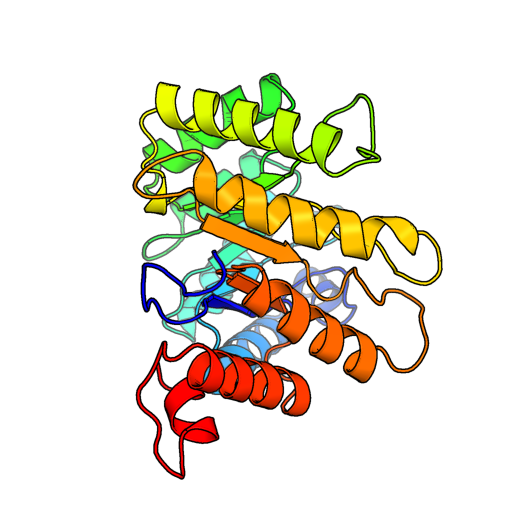7 24.031 1.00 35.73 146 ALA X O 1
ATOM 1212 N N . ASN A 1 155 ? 14.483 21.747 23.509 1.00 32.09 147 ASN X N 1
ATOM 1213 C CA . ASN A 1 155 ? 14.042 21.484 24.892 1.00 32.45 147 ASN X CA 1
ATOM 1214 C C . ASN A 1 155 ? 14.417 20.095 25.347 1.00 36.03 147 ASN X C 1
ATOM 1215 O O . ASN A 1 155 ? 14.904 19.908 26.459 1.00 35.66 147 ASN X O 1
ATOM 1220 N N . ALA A 1 156 ? 14.189 19.086 24.514 1.00 31.38 148 ALA X N 1
ATOM 1221 C CA . ALA A 1 156 ? 14.560 17.747 24.907 1.00 30.32 148 ALA X CA 1
ATOM 1222 C C . ALA A 1 156 ? 16.044 17.808 25.310 1.00 38.02 148 ALA X C 1
ATOM 1223 O O . ALA A 1 156 ? 16.502 17.130 26.243 1.00 37.31 148 ALA X O 1
ATOM 1225 N N . ASP A 1 157 ? 16.820 18.521 24.513 1.00 37.37 149 ASP X N 1
ATOM 1226 C CA . ASP A 1 157 ? 18.263 18.401 24.641 1.00 40.17 149 ASP X CA 1
ATOM 1227 C C . ASP A 1 157 ? 18.666 19.099 25.956 1.00 38.65 149 ASP X C 1
ATOM 1228 O O . ASP A 1 157 ? 19.500 18.617 26.688 1.00 43.50 149 ASP X O 1
ATOM 1233 N N . ALA A 1 158 ? 18.088 20.251 26.208 1.00 41.58 150 ALA X N 1
ATOM 1234 C CA . ALA A 1 158 ? 18.325 20.983 27.447 1.00 44.37 150 ALA X CA 1
ATOM 1235 C C . ALA A 1 158 ? 17.932 20.227 28.737 1.00 45.06 150 ALA X C 1
ATOM 1236 O O . ALA A 1 158 ? 18.229 20.700 29.837 1.00 47.76 150 ALA X O 1
ATOM 1238 N N . HIS A 1 159 ? 17.117 19.177 28.612 1.00 39.80 151 HIS X N 1
ATOM 1239 C CA . HIS A 1 159 ? 16.726 18.349 29.749 1.00 40.87 151 HIS X CA 1
ATOM 1240 C C . HIS A 1 159 ? 17.595 17.138 29.811 1.00 37.87 151 HIS X C 1
ATOM 1241 O O . HIS A 1 159 ? 17.325 16.211 30.594 1.00 45.28 151 HIS X O 1
ATOM 1248 N N . GLY A 1 160 ? 18.482 17.016 28.828 1.00 38.38 152 GLY X N 1
ATOM 1249 C CA . GLY A 1 160 ? 19.319 15.823 28.717 1.00 34.51 152 GLY X CA 1
ATOM 1250 C C . GLY A 1 160 ? 18.643 14.556 28.211 1.00 41.10 152 GLY X C 1
ATOM 1251 O O . GLY A 1 160 ? 19.092 13.423 28.480 1.00 35.42 152 GLY X O 1
ATOM 1252 N N . ILE A 1 161 ? 17.682 14.714 27.302 1.00 38.03 153 ILE X N 1
ATOM 1253 C CA . ILE A 1 161 ? 17.042 13.528 26.750 1.00 35.14 153 ILE X CA 1
ATOM 1254 C C . ILE A 1 161 ? 17.771 13.260 25.442 1.00 36.91 153 ILE X C 1
ATOM 1255 O O . ILE A 1 161 ? 17.881 14.159 24.622 1.00 34.69 153 ILE X O 1
ATOM 1260 N N . PRO A 1 162 ? 18.249 12.028 25.245 1.00 37.46 154 PRO X N 1
ATOM 1261 C CA . PRO A 1 162 ? 18.876 11.572 24.010 1.00 40.07 154 PRO X CA 1
ATOM 1262 C C . PRO A 1 162 ? 17.881 11.662 22.853 1.00 38.89 154 PRO X C 1
ATOM 1263 O O . PRO A 1 162 ? 16.700 11.282 23.025 1.00 34.03 154 PRO X O 1
ATOM 1267 N N . MET A 1 163 ? 18.409 11.833 21.641 1.00 37.32 155 MET X N 1
ATOM 1268 C CA . MET A 1 163 ? 17.518 11.959 20.470 1.00 37.15 155 MET X CA 1
ATOM 1269 C C . MET A 1 163 ? 16.861 10.613 20.147 1.00 33.62 155 MET X C 1
ATOM 1270 O O . MET A 1 163 ? 15.727 10.566 19.651 1.00 34.28 155 MET X O 1
ATOM 1275 N N . THR A 1 164 ? 17.495 9.529 20.580 1.00 30.75 156 THR X N 1
ATOM 1276 C CA . THR A 1 164 ? 17.010 8.204 20.348 1.00 33.86 156 THR X CA 1
ATOM 1277 C C . THR A 1 164 ? 15.731 7.939 21.178 1.00 33.42 156 THR X C 1
ATOM 1278 O O . THR A 1 164 ? 15.171 6.837 21.099 1.00 32.46 156 THR X O 1
ATOM 1282 N N . GLU A 1 165 ? 15.431 8.858 22.102 1.00 31.77 157 GLU X N 1
ATOM 1283 C CA . GLU A 1 165 ? 14.362 8.648 23.104 1.00 33.26 157 GLU X CA 1
ATOM 1284 C C . GLU A 1 165 ? 13.198 9.545 22.751 1.00 28.95 157 GLU X C 1
ATOM 1285 O O . GLU A 1 165 ? 12.204 9.589 23.488 1.00 31.89 157 GLU X O 1
ATOM 1291 N N . LEU A 1 166 ? 13.371 10.371 21.712 1.00 27.49 158 LEU X N 1
ATOM 1292 C CA . LEU A 1 166 ? 12.439 11.493 21.445 1.00 25.28 158 LEU X CA 1
ATOM 1293 C C . LEU A 1 166 ? 11.752 11.238 20.095 1.00 27.78 158 LEU X C 1
ATOM 1294 O O . LEU A 1 166 ? 12.453 10.906 19.113 1.00 28.95 158 LEU X O 1
ATOM 1299 N N . TYR A 1 167 ? 10.414 11.156 20.130 1.00 27.79 159 TYR X N 1
ATOM 1300 C CA . TYR A 1 167 ? 9.647 10.820 18.922 1.00 23.69 159 TYR X CA 1
ATOM 1301 C C . TYR A 1 167 ? 8.762 11.969 18.621 1.00 27.13 159 TYR X C 1
ATOM 1302 O O . TYR A 1 167 ? 7.881 12.296 19.383 1.00 26.26 159 TYR X O 1
ATOM 1311 N N . ILE A 1 168 ? 9.080 12.699 17.574 1.00 24.52 160 ILE X N 1
ATOM 1312 C CA . ILE A 1 168 ? 8.293 13.829 17.140 1.00 24.39 160 ILE X CA 1
ATOM 1313 C C . ILE A 1 168 ? 7.121 13.333 16.333 1.00 30.02 160 ILE X C 1
ATOM 1314 O O . ILE A 1 168 ? 7.301 12.589 15.365 1.00 23.62 160 ILE X O 1
ATOM 1319 N N . ASP A 1 169 ? 5.932 13.788 16.714 1.00 26.59 161 ASP X N 1
ATOM 1320 C CA . ASP A 1 169 ? 4.691 13.463 16.030 1.00 25.20 161 ASP X CA 1
ATOM 1321 C C . ASP A 1 169 ? 4.250 14.687 15.260 1.00 26.00 161 ASP X C 1
ATOM 1322 O O . ASP A 1 169 ? 3.935 15.722 15.814 1.00 24.12 161 ASP X O 1
ATOM 1327 N N . PRO A 1 170 ? 4.342 14.632 13.942 1.00 25.62 162 PRO X N 1
ATOM 1328 C CA . PRO A 1 170 ? 4.123 15.797 13.142 1.00 25.33 162 PRO X CA 1
ATOM 1329 C C . PRO A 1 170 ? 2.637 16.063 12.835 1.00 24.48 162 PRO X C 1
ATOM 1330 O O . PRO A 1 170 ? 2.316 16.924 12.031 1.00 29.10 162 PRO X O 1
ATOM 1334 N N . LEU A 1 171 ? 1.761 15.310 13.477 1.00 23.01 163 LEU X N 1
ATOM 1335 C CA . LEU A 1 171 ? 0.312 15.619 13.507 1.00 24.89 163 LEU X CA 1
ATOM 1336 C C . LEU A 1 171 ? -0.395 15.417 12.153 1.00 26.92 163 LEU X C 1
ATOM 1337 O O . LEU A 1 171 ? -0.726 16.378 11.436 1.00 27.63 163 LEU X O 1
ATOM 1342 N N . ILE A 1 172 ? -0.664 14.162 11.823 1.00 23.61 164 ILE X N 1
ATOM 1343 C CA . ILE A 1 172 ? -1.504 13.884 10.644 1.00 25.06 164 ILE X CA 1
ATOM 1344 C C . ILE A 1 172 ? -2.996 14.153 10.942 1.00 24.96 164 ILE X C 1
ATOM 1345 O O . ILE A 1 172 ? -3.468 13.980 12.082 1.00 25.79 164 ILE X O 1
ATOM 1350 N N . LEU A 1 173 ? -3.665 14.757 9.980 1.00 27.69 165 LEU X N 1
ATOM 1351 C CA . LEU A 1 173 ? -5.114 15.079 10.123 1.00 24.45 165 LEU X CA 1
ATOM 1352 C C . LEU A 1 173 ? -5.878 14.344 9.016 1.00 29.09 165 LEU X C 1
ATOM 1353 O O . LEU A 1 173 ? -5.248 13.821 8.077 1.00 29.45 165 LEU X O 1
ATOM 1358 N N . PRO A 1 174 ? -7.212 14.199 9.155 1.00 29.66 166 PRO X N 1
ATOM 1359 C CA . PRO A 1 174 ? -7.942 13.359 8.215 1.00 27.48 166 PRO X CA 1
ATOM 1360 C C . PRO A 1 174 ? -8.029 13.933 6.830 1.00 27.36 166 PRO X C 1
ATOM 1361 O O . PRO A 1 174 ? -8.007 15.131 6.664 1.00 29.10 166 PRO X O 1
ATOM 1365 N N . VAL A 1 175 ? -7.734 13.082 5.842 1.00 28.24 167 VAL X N 1
ATOM 1366 C CA . VAL A 1 175 ? -7.532 13.507 4.486 1.00 23.09 167 VAL X CA 1
ATOM 1367 C C . VAL A 1 175 ? -8.821 14.064 3.847 1.00 25.15 167 VAL X C 1
ATOM 1368 O O . VAL A 1 175 ? -8.742 14.837 2.934 1.00 29.08 167 VAL X O 1
ATOM 1372 N N . ASN A 1 176 ? -9.976 13.680 4.360 1.00 33.73 168 ASN X N 1
ATOM 1373 C CA . ASN A 1 176 ? -11.215 14.242 3.809 1.00 40.50 168 ASN X CA 1
ATOM 1374 C C . ASN A 1 176 ? -11.469 15.697 4.199 1.00 40.16 168 ASN X C 1
ATOM 1375 O O . ASN A 1 176 ? -11.662 16.538 3.303 1.00 46.80 168 ASN X O 1
ATOM 1380 N N . VAL A 1 177 ? -11.119 16.044 5.434 1.00 39.25 169 VAL X N 1
ATOM 1381 C CA . VAL A 1 177 ? -11.302 17.429 5.926 1.00 39.50 169 VAL X CA 1
ATOM 1382 C C . VAL A 1 177 ? -10.048 18.284 5.937 1.00 38.78 169 VAL X C 1
ATOM 1383 O O . VAL A 1 177 ? -10.127 19.522 5.893 1.00 30.79 169 VAL X O 1
ATOM 1387 N N . ALA A 1 178 ? -8.874 17.659 5.753 1.00 29.64 170 ALA X N 1
ATOM 1388 C CA . ALA A 1 178 ? -7.648 18.407 5.835 1.00 29.24 170 ALA X CA 1
ATOM 1389 C C . ALA A 1 178 ? -6.618 17.795 4.870 1.00 32.62 170 ALA X C 1
ATOM 1390 O O . ALA A 1 178 ? -5.497 17.466 5.266 1.00 28.09 170 ALA X O 1
ATOM 1392 N N . GLN A 1 179 ? -6.997 17.652 3.604 1.00 33.29 171 GLN X N 1
ATOM 1393 C CA . GLN A 1 179 ? -6.207 16.859 2.629 1.00 29.36 171 GLN X CA 1
ATOM 1394 C C . GLN A 1 179 ? -4.792 17.346 2.510 1.00 29.45 171 GLN X C 1
ATOM 1395 O O . GLN A 1 179 ? -3.861 16.528 2.415 1.00 26.47 171 GLN X O 1
ATOM 1401 N N . GLU A 1 180 ? -4.616 18.652 2.377 1.00 27.50 172 GLU X N 1
ATOM 1402 C CA . GLU A 1 180 ? -3.320 19.245 2.063 1.00 29.26 172 GLU X CA 1
ATOM 1403 C C . GLU A 1 180 ? -2.262 18.935 3.135 1.00 23.77 172 GLU X C 1
ATOM 1404 O O . GLU A 1 180 ? -1.084 19.212 2.931 1.00 25.98 172 GLU X O 1
ATOM 1410 N N . HIS A 1 181 ? -2.703 18.673 4.349 1.00 26.86 173 HIS X N 1
ATOM 1411 C CA . HIS A 1 181 ? -1.747 18.419 5.418 1.00 22.34 173 HIS X CA 1
ATOM 1412 C C . HIS A 1 181 ? -0.929 17.135 5.157 1.00 23.57 173 HIS X C 1
ATOM 1413 O O . HIS A 1 181 ? 0.102 16.971 5.748 1.00 22.93 173 HIS X O 1
ATOM 1420 N N . ALA A 1 182 ? -1.523 16.143 4.528 1.00 21.28 174 ALA X N 1
ATOM 1421 C CA . ALA A 1 182 ? -0.898 14.797 4.535 1.00 20.93 174 ALA X CA 1
ATOM 1422 C C . ALA A 1 182 ? 0.484 14.885 3.877 1.00 23.44 174 ALA X C 1
ATOM 1423 O O . ALA A 1 182 ? 1.502 14.318 4.400 1.00 23.99 174 ALA X O 1
ATOM 1425 N N . VAL A 1 183 ? 0.579 15.590 2.755 1.00 23.88 175 VAL X N 1
ATOM 1426 C CA . VAL A 1 183 ? 1.859 15.771 2.144 1.00 24.57 175 VAL X CA 1
ATOM 1427 C C . VAL A 1 183 ? 2.786 16.716 2.871 1.00 28.22 175 VAL X C 1
ATOM 1428 O O . VAL A 1 183 ? 3.975 16.450 2.902 1.00 24.98 175 VAL X O 1
ATOM 1432 N N . GLU A 1 184 ? 2.268 17.727 3.616 1.00 23.28 176 GLU X N 1
ATOM 1433 C CA . GLU A 1 184 ? 3.111 18.491 4.508 1.00 23.93 176 GLU X CA 1
ATOM 1434 C C . GLU A 1 184 ? 3.701 17.655 5.647 1.00 19.14 176 GLU X C 1
ATOM 1435 O O . GLU A 1 184 ? 4.902 17.881 5.989 1.00 24.19 176 GLU X O 1
ATOM 1441 N N . VAL A 1 185 ? 2.950 16.657 6.122 1.00 21.91 177 VAL X N 1
ATOM 1442 C CA . VAL A 1 185 ? 3.398 15.759 7.226 1.00 22.65 177 VAL X CA 1
ATOM 1443 C C . VAL A 1 185 ? 4.483 14.823 6.744 1.00 27.00 177 VAL X C 1
ATOM 1444 O O . VAL A 1 185 ? 5.564 14.722 7.377 1.00 24.05 177 VAL X O 1
ATOM 1448 N N . LEU A 1 186 ? 4.408 14.468 5.458 1.00 21.69 178 LEU X N 1
ATOM 1449 C CA . LEU A 1 186 ? 5.497 13.650 4.881 1.00 23.43 178 LEU X CA 1
ATOM 1450 C C . LEU A 1 186 ? 6.779 14.443 4.793 1.00 23.47 178 LEU X C 1
ATOM 1451 O O . LEU A 1 186 ? 7.862 13.937 5.148 1.00 24.25 178 LEU X O 1
ATOM 1456 N N . GLU A 1 187 ? 6.701 15.693 4.350 1.00 22.42 179 GLU X N 1
ATOM 1457 C CA . GLU A 1 187 ? 7.849 16.521 4.260 1.00 24.58 179 GLU X CA 1
ATOM 1458 C C . GLU A 1 187 ? 8.412 16.883 5.631 1.00 26.79 179 GLU X C 1
ATOM 1459 O O . GLU A 1 187 ? 9.627 16.927 5.791 1.00 26.12 179 GLU X O 1
ATOM 1465 N N . THR A 1 188 ? 7.542 17.030 6.636 1.00 27.76 180 THR X N 1
ATOM 1466 C CA . THR A 1 188 ? 8.011 17.227 8.015 1.00 29.07 180 THR X CA 1
ATOM 1467 C C . THR A 1 188 ? 8.820 16.044 8.549 1.00 23.75 180 THR X C 1
ATOM 1468 O O . THR A 1 188 ? 9.887 16.207 9.186 1.00 25.78 180 THR X O 1
ATOM 1472 N N . ILE A 1 189 ? 8.309 14.848 8.335 1.00 21.89 181 ILE X N 1
ATOM 1473 C CA . ILE A 1 189 ? 9.023 13.612 8.735 1.00 27.04 181 ILE X CA 1
ATOM 1474 C C . ILE A 1 189 ? 10.403 13.618 8.131 1.00 27.97 181 ILE X C 1
ATOM 1475 O O . ILE A 1 189 ? 11.379 13.479 8.853 1.00 26.62 181 ILE X O 1
ATOM 1480 N N . ARG A 1 190 ? 10.515 13.997 6.851 1.00 27.37 182 ARG X N 1
ATOM 1481 C CA . ARG A 1 190 ? 11.815 14.010 6.178 1.00 26.75 182 ARG X CA 1
ATOM 1482 C C . ARG A 1 190 ? 12.786 15.021 6.782 1.00 28.90 182 ARG X C 1
ATOM 1483 O O . ARG A 1 190 ? 13.924 14.690 7.093 1.00 25.74 182 ARG X O 1
ATOM 1491 N N . GLN A 1 191 ? 12.284 16.188 7.124 1.00 24.00 183 GLN X N 1
ATOM 1492 C CA . GLN A 1 191 ? 13.070 17.245 7.709 1.00 25.72 183 GLN X CA 1
ATOM 1493 C C . GLN A 1 191 ? 13.475 16.940 9.165 1.00 28.44 183 GLN X C 1
ATOM 1494 O O . GLN A 1 191 ? 14.613 17.222 9.546 1.00 28.64 183 GLN X O 1
ATOM 1500 N N . ILE A 1 192 ? 12.594 16.277 9.925 1.00 27.43 184 ILE X N 1
ATOM 1501 C CA . ILE A 1 192 ? 12.901 15.963 11.313 1.00 25.49 184 ILE X CA 1
ATOM 1502 C C . ILE A 1 192 ? 14.167 15.066 11.323 1.00 29.24 184 ILE X C 1
ATOM 1503 O O . ILE A 1 192 ? 14.984 15.140 12.228 1.00 26.44 184 ILE X O 1
ATOM 1508 N N . LYS A 1 193 ? 14.295 14.217 10.327 1.00 26.47 185 LYS X N 1
ATOM 1509 C CA . LYS A 1 193 ? 15.344 13.201 10.354 1.00 28.63 185 LYS X CA 1
ATOM 1510 C C . LYS A 1 193 ? 16.672 13.851 10.020 1.00 31.98 185 LYS X C 1
ATOM 1511 O O . LYS A 1 193 ? 17.730 13.268 10.298 1.00 33.82 185 LYS X O 1
ATOM 1517 N N . LEU A 1 194 ? 16.644 15.143 9.732 1.00 34.17 186 LEU X N 1
ATOM 1518 C CA . LEU A 1 194 ? 17.878 15.870 9.477 1.00 30.73 186 LEU X CA 1
ATOM 1519 C C . LEU A 1 194 ? 18.372 16.698 10.647 1.00 35.43 186 LEU X C 1
ATOM 1520 O O . LEU A 1 194 ? 19.437 17.276 10.542 1.00 35.45 186 LEU X O 1
ATOM 1525 N N . MET A 1 195 ? 17.574 16.853 11.716 1.00 30.22 187 MET X N 1
ATOM 1526 C CA . MET A 1 195 ? 17.796 17.910 12.693 1.00 28.35 187 MET X CA 1
ATOM 1527 C C . MET A 1 195 ? 18.833 17.621 13.787 1.00 33.86 187 MET X C 1
ATOM 1528 O O . MET A 1 195 ? 19.126 18.501 14.629 1.00 40.81 187 MET X O 1
ATOM 1533 N N . ALA A 1 196 ? 19.328 16.399 13.830 1.00 34.04 188 ALA X N 1
ATOM 1534 C CA . ALA A 1 196 ? 20.378 16.048 14.798 1.00 37.82 188 ALA X CA 1
ATOM 1535 C C . ALA A 1 196 ? 21.033 14.768 14.382 1.00 37.14 188 ALA X C 1
ATOM 1536 O O . ALA A 1 196 ? 20.502 14.019 13.548 1.00 31.61 188 ALA X O 1
ATOM 1538 N N . ASN A 1 197 ? 22.223 14.503 14.928 1.00 42.08 189 ASN X N 1
ATOM 1539 C CA . ASN A 1 197 ? 22.812 13.163 14.796 1.00 42.83 189 ASN X CA 1
ATOM 1540 C C . ASN A 1 197 ? 23.268 12.640 16.157 1.00 43.39 189 ASN X C 1
ATOM 1541 O O . ASN A 1 197 ? 23.992 13.350 16.871 1.00 48.37 189 ASN X O 1
ATOM 1546 N N . PRO A 1 198 ? 22.728 11.484 16.586 1.00 40.46 190 PRO X N 1
ATOM 1547 C CA . PRO A 1 198 ? 21.638 10.768 15.935 1.00 39.35 190 PRO X CA 1
ATOM 1548 C C . PRO A 1 198 ? 20.369 11.629 15.813 1.00 30.70 190 PRO X C 1
ATOM 1549 O O . PRO A 1 198 ? 20.243 12.649 16.488 1.00 33.37 190 PRO X O 1
ATOM 1553 N N . ALA A 1 199 ? 19.500 11.223 14.896 1.00 33.95 191 ALA X N 1
ATOM 1554 C CA . ALA A 1 199 ? 18.278 11.987 14.572 1.00 32.59 191 ALA X CA 1
ATOM 1555 C C . ALA A 1 199 ? 17.271 11.787 15.707 1.00 28.12 191 ALA X C 1
ATOM 1556 O O . ALA A 1 199 ? 17.109 10.653 16.150 1.00 29.84 191 ALA X O 1
ATOM 1558 N N . PRO A 1 200 ? 16.378 12.762 15.903 1.00 27.74 192 PRO X N 1
ATOM 1559 C CA . PRO A 1 200 ? 15.142 12.395 16.551 1.00 29.72 192 PRO X CA 1
ATOM 1560 C C . PRO A 1 200 ? 14.403 11.334 15.794 1.00 29.66 192 PRO X C 1
ATOM 1561 O O . PRO A 1 200 ? 14.503 11.185 14.542 1.00 29.07 192 PRO X O 1
ATOM 1565 N N . ARG A 1 201 ? 13.646 10.558 16.541 1.00 30.50 193 ARG X N 1
ATOM 1566 C CA . ARG A 1 201 ? 12.741 9.658 15.941 1.00 25.84 193 ARG X CA 1
ATOM 1567 C C . ARG A 1 201 ? 11.400 10.351 15.596 1.00 24.94 193 ARG X C 1
ATOM 1568 O O . ARG A 1 201 ? 11.180 11.526 15.881 1.00 22.13 193 ARG X O 1
ATOM 1576 N N . THR A 1 202 ? 10.618 9.664 14.770 1.00 24.08 194 THR X N 1
ATOM 1577 C CA . THR A 1 202 ? 9.343 10.190 14.302 1.00 22.80 194 THR X CA 1
ATOM 1578 C C . THR A 1 202 ? 8.270 9.165 14.581 1.00 19.80 194 THR X C 1
ATOM 1579 O O . THR A 1 202 ? 8.503 7.980 14.440 1.00 23.54 194 THR X O 1
ATOM 1583 N N . VAL A 1 203 ? 7.036 9.629 14.839 1.00 21.99 195 VAL X N 1
ATOM 1584 C CA . VAL A 1 203 ? 5.870 8.718 15.078 1.00 16.22 195 VAL X CA 1
ATOM 1585 C C . VAL A 1 203 ? 4.621 9.444 14.558 1.00 18.38 195 VAL X C 1
ATOM 1586 O O . VAL A 1 203 ? 4.559 10.670 14.508 1.00 23.05 195 VAL X O 1
ATOM 1590 N N . LEU A 1 204 ? 3.601 8.670 14.233 1.00 22.30 196 LEU X N 1
ATOM 1591 C CA . LEU A 1 204 ? 2.343 9.236 13.785 1.00 24.61 196 LEU X CA 1
ATOM 1592 C C . LEU A 1 204 ? 1.266 8.572 14.586 1.00 19.93 196 LEU X C 1
ATOM 1593 O O . LEU A 1 204 ? 1.339 7.366 14.795 1.00 22.17 196 LEU X O 1
ATOM 1598 N N . GLY A 1 205 ? 0.170 9.298 14.865 1.00 24.06 197 GLY X N 1
ATOM 1599 C CA . GLY A 1 205 ? -1.070 8.603 15.243 1.00 25.66 197 GLY X CA 1
ATOM 1600 C C . GLY A 1 205 ? -1.831 8.266 13.928 1.00 21.91 197 GLY X C 1
ATOM 1601 O O . GLY A 1 205 ? -2.667 9.089 13.447 1.00 24.21 197 GLY X O 1
ATOM 1602 N N . LEU A 1 206 ? -1.515 7.100 13.374 1.00 24.15 198 LEU X N 1
ATOM 1603 C CA . LEU A 1 206 ? -1.758 6.780 11.935 1.00 19.31 198 LEU X CA 1
ATOM 1604 C C . LEU A 1 206 ? -3.224 6.857 11.586 1.00 22.02 198 LEU X C 1
ATOM 1605 O O . LEU A 1 206 ? -3.598 7.524 10.628 1.00 24.84 198 LEU X O 1
ATOM 1610 N N . SER A 1 207 ? -4.051 6.321 12.468 1.00 25.79 199 SER X N 1
ATOM 1611 C CA . SER A 1 207 ? -5.464 6.178 12.139 1.00 24.25 199 SER X CA 1
ATOM 1612 C C . SER A 1 207 ? -6.189 7.543 12.046 1.00 23.54 199 SER X C 1
ATOM 1613 O O . SER A 1 207 ? -7.218 7.628 11.386 1.00 28.19 199 SER X O 1
ATOM 1616 N N . ASN A 1 208 ? -5.523 8.619 12.440 1.00 23.19 200 ASN X N 1
ATOM 1617 C CA A ASN A 1 208 ? -6.064 9.938 12.268 0.50 26.05 200 ASN X CA 1
ATOM 1618 C CA B ASN A 1 208 ? -6.106 9.927 12.263 0.50 24.54 200 ASN X CA 1
ATOM 1619 C C . ASN A 1 208 ? -6.178 10.371 10.813 1.00 28.36 200 ASN X C 1
ATOM 1620 O O . ASN A 1 208 ? -7.008 11.218 10.464 1.00 29.49 200 ASN X O 1
ATOM 1629 N N . VAL A 1 209 ? -5.369 9.768 9.948 1.00 24.35 201 VAL X N 1
ATOM 1630 C CA . VAL A 1 209 ? -5.380 10.198 8.569 1.00 20.56 201 VAL X CA 1
ATOM 1631 C C . VAL A 1 209 ? -6.744 9.847 7.928 1.00 21.25 201 VAL X C 1
ATOM 1632 O O . VAL A 1 209 ? -7.036 10.356 6.855 1.00 25.33 201 VAL X O 1
ATOM 1636 N N . SER A 1 210 ? -7.423 8.882 8.468 1.00 23.55 202 SER X N 1
ATOM 1637 C CA . SER A 1 210 ? -8.678 8.377 7.878 1.00 29.38 202 SER X CA 1
ATOM 1638 C C . SER A 1 210 ? -9.977 8.592 8.683 1.00 30.17 202 SER X C 1
ATOM 1639 O O . SER A 1 210 ? -10.948 7.911 8.404 1.00 29.45 202 SER X O 1
ATOM 1642 N N . GLN A 1 211 ? -9.919 9.258 9.829 1.00 30.30 203 GLN X N 1
ATOM 1643 C CA . GLN A 1 211 ? -11.146 9.418 10.679 1.00 35.84 203 GLN X CA 1
ATOM 1644 C C . GLN A 1 211 ? -12.335 9.924 9.833 1.00 28.42 203 GLN X C 1
ATOM 1645 O O . GLN A 1 211 ? -12.202 10.852 9.022 1.00 32.74 203 GLN X O 1
ATOM 1651 N N . LYS A 1 212 ? -13.399 9.120 9.860 1.00 35.91 204 LYS X N 1
ATOM 1652 C CA . LYS A 1 212 ? -14.640 9.387 9.151 1.00 35.15 204 LYS X CA 1
ATOM 1653 C C . LYS A 1 212 ? -14.477 9.501 7.648 1.00 40.87 204 LYS X C 1
ATOM 1654 O O . LYS A 1 212 ? -15.273 10.180 6.954 1.00 40.90 204 LYS X O 1
ATOM 1660 N N . CYS A 1 213 ? -13.586 8.680 7.108 1.00 30.84 205 CYS X N 1
ATOM 1661 C CA . CYS A 1 213 ? -13.478 8.574 5.642 1.00 35.87 205 CYS X CA 1
ATOM 1662 C C . CYS A 1 213 ? -13.941 7.177 5.293 1.00 34.13 205 CYS X C 1
ATOM 1663 O O . CYS A 1 213 ? -13.868 6.284 6.129 1.00 37.41 205 CYS X O 1
ATOM 1666 N N . PRO A 1 214 ? -14.311 6.937 4.019 1.00 42.35 206 PRO X N 1
ATOM 1667 C CA . PRO A 1 214 ? -14.536 5.544 3.621 1.00 41.02 206 PRO X CA 1
ATOM 1668 C C . PRO A 1 214 ? -13.219 4.754 3.481 1.00 37.18 206 PRO X C 1
ATOM 1669 O O . PRO A 1 214 ? -12.175 5.346 3.159 1.00 39.83 206 PRO X O 1
ATOM 1673 N N . ASP A 1 215 ? -13.335 3.432 3.549 1.00 35.10 207 ASP X N 1
ATOM 1674 C CA . ASP A 1 215 ? -12.197 2.485 3.465 1.00 37.89 207 ASP X CA 1
ATOM 1675 C C . ASP A 1 215 ? -11.032 3.131 4.173 1.00 37.72 207 ASP X C 1
ATOM 1676 O O . ASP A 1 215 ? -9.932 3.289 3.628 1.00 29.30 207 ASP X O 1
ATOM 1681 N N . ARG A 1 216 ? -11.198 3.183 5.487 1.00 36.00 208 ARG X N 1
ATOM 1682 C CA . ARG A 1 216 ? -10.122 3.596 6.328 1.00 32.76 208 ARG X CA 1
ATOM 1683 C C . ARG A 1 216 ? -8.920 2.674 6.164 1.00 25.34 208 ARG X C 1
ATOM 1684 O O . ARG A 1 216 ? -7.786 3.160 6.258 1.00 26.76 208 ARG X O 1
ATOM 1692 N N . PRO A 1 217 ? -9.146 1.376 6.069 1.00 26.93 209 PRO X N 1
ATOM 1693 C CA . PRO A 1 217 ? -7.971 0.539 6.033 1.00 27.09 209 PRO X CA 1
ATOM 1694 C C . PRO A 1 217 ? -7.069 0.817 4.837 1.00 24.57 209 PRO X C 1
ATOM 1695 O O . PRO A 1 217 ? -5.852 0.902 5.004 1.00 25.55 209 PRO X O 1
ATOM 1699 N N . LEU A 1 218 ? -7.659 1.126 3.701 1.00 27.13 210 LEU X N 1
ATOM 1700 C CA . LEU A 1 218 ? -6.860 1.388 2.488 1.00 24.72 210 LEU X CA 1
ATOM 1701 C C . LEU A 1 218 ? -6.129 2.681 2.659 1.00 23.47 210 LEU X C 1
ATOM 1702 O O . LEU A 1 218 ? -4.947 2.808 2.340 1.00 23.18 210 LEU X O 1
ATOM 1707 N N . ILE A 1 219 ? -6.814 3.686 3.218 1.00 23.80 211 ILE X N 1
ATOM 1708 C CA . ILE A 1 219 ? -6.141 4.973 3.368 1.00 23.69 211 ILE X CA 1
ATOM 1709 C C . ILE A 1 219 ? -5.002 4.853 4.387 1.00 21.78 211 ILE X C 1
ATOM 1710 O O . ILE A 1 219 ? -3.937 5.438 4.195 1.00 22.29 211 ILE X O 1
ATOM 1715 N N . ASN A 1 220 ? -5.253 4.145 5.482 1.00 22.84 212 ASN X N 1
ATOM 1716 C CA . ASN A 1 220 ? -4.269 4.016 6.568 1.00 23.50 212 ASN X CA 1
ATOM 1717 C C . ASN A 1 220 ? -2.975 3.344 6.011 1.00 22.44 212 ASN X C 1
ATOM 1718 O O . ASN A 1 220 ? -1.859 3.810 6.259 1.00 21.26 212 ASN X O 1
ATOM 1723 N N . ARG A 1 221 ? -3.155 2.225 5.345 1.00 23.65 213 ARG X N 1
ATOM 1724 C CA . ARG A 1 221 ? -1.956 1.461 4.847 1.00 20.99 213 ARG X CA 1
ATOM 1725 C C . ARG A 1 221 ? -1.229 2.194 3.748 1.00 23.15 213 ARG X C 1
ATOM 1726 O O . ARG A 1 221 ? -0.018 2.068 3.648 1.00 21.39 213 ARG X O 1
ATOM 1734 N N . THR A 1 222 ? -1.955 2.864 2.858 1.00 22.75 214 THR X N 1
ATOM 1735 C CA . THR A 1 222 ? -1.300 3.681 1.852 1.00 20.51 214 THR X CA 1
ATOM 1736 C C . THR A 1 222 ? -0.483 4.770 2.500 1.00 24.23 214 THR X C 1
ATOM 1737 O O . THR A 1 222 ? 0.678 4.934 2.207 1.00 19.58 214 THR X O 1
ATOM 1741 N N . TYR A 1 223 ? -1.066 5.568 3.400 1.00 21.27 215 TYR X N 1
ATOM 1742 C CA . TYR A 1 223 ? -0.242 6.595 4.040 1.00 21.10 215 TYR X CA 1
ATOM 1743 C C . TYR A 1 223 ? 0.924 6.020 4.891 1.00 15.72 215 TYR X C 1
ATOM 1744 O O . TYR A 1 223 ? 1.936 6.678 4.979 1.00 21.05 215 TYR X O 1
ATOM 1753 N N . LEU A 1 224 ? 0.736 4.883 5.558 1.00 20.37 216 LEU X N 1
ATOM 1754 C CA . LEU A 1 224 ? 1.815 4.332 6.396 1.00 21.27 216 LEU X CA 1
ATOM 1755 C C . LEU A 1 224 ? 3.055 4.019 5.495 1.00 19.71 216 LEU X C 1
ATOM 1756 O O . LEU A 1 224 ? 4.175 4.412 5.801 1.00 19.52 216 LEU X O 1
ATOM 1761 N N . VAL A 1 225 ? 2.780 3.524 4.303 1.00 18.54 217 VAL X N 1
ATOM 1762 C CA . VAL A 1 225 ? 3.889 3.210 3.338 1.00 17.82 217 VAL X CA 1
ATOM 1763 C C . VAL A 1 225 ? 4.534 4.483 2.893 1.00 19.36 217 VAL X C 1
ATOM 1764 O O . VAL A 1 225 ? 5.756 4.599 2.868 1.00 20.73 217 VAL X O 1
ATOM 1768 N N . MET A 1 226 ? 3.729 5.549 2.628 1.00 17.88 218 MET X N 1
ATOM 1769 C CA . MET A 1 226 ? 4.295 6.806 2.212 1.00 20.31 218 MET X CA 1
ATOM 1770 C C . MET A 1 226 ? 5.163 7.343 3.338 1.00 20.81 218 MET X C 1
ATOM 1771 O O . MET A 1 226 ? 6.259 7.854 3.138 1.00 20.06 218 MET X O 1
ATOM 1776 N N . ALA A 1 227 ? 4.596 7.355 4.552 1.00 18.22 219 ALA X N 1
ATOM 1777 C CA . ALA A 1 227 ? 5.331 7.946 5.674 1.00 18.24 219 ALA X CA 1
ATOM 1778 C C . ALA A 1 227 ? 6.654 7.159 5.982 1.00 15.49 219 ALA X C 1
ATOM 1779 O O . ALA A 1 227 ? 7.664 7.751 6.307 1.00 19.60 219 ALA X O 1
ATOM 1781 N N . MET A 1 228 ? 6.596 5.857 5.904 1.00 21.13 220 MET X N 1
ATOM 1782 C CA . MET A 1 228 ? 7.817 5.054 6.095 1.00 21.43 220 MET X CA 1
ATOM 1783 C C . MET A 1 228 ? 8.838 5.378 5.070 1.00 23.49 220 MET X C 1
ATOM 1784 O O . MET A 1 228 ? 10.033 5.446 5.384 1.00 22.69 220 MET X O 1
ATOM 1789 N N . THR A 1 229 ? 8.403 5.603 3.833 1.00 22.91 221 THR X N 1
ATOM 1790 C CA . THR A 1 229 ? 9.337 6.031 2.789 1.00 20.39 221 THR X CA 1
ATOM 1791 C C . THR A 1 229 ? 9.982 7.337 3.083 1.00 22.47 221 THR X C 1
ATOM 1792 O O . THR A 1 229 ? 11.176 7.525 2.826 1.00 23.02 221 THR X O 1
ATOM 1796 N N . ALA A 1 230 ? 9.209 8.268 3.689 1.00 20.43 222 ALA X N 1
ATOM 1797 C CA . ALA A 1 230 ? 9.723 9.541 4.127 1.00 17.95 222 ALA X CA 1
ATOM 1798 C C . ALA A 1 230 ? 10.647 9.513 5.353 1.00 17.86 222 ALA X C 1
ATOM 1799 O O . ALA A 1 230 ? 11.327 10.520 5.613 1.00 23.15 222 ALA X O 1
ATOM 1801 N N . GLY A 1 231 ? 10.640 8.405 6.082 1.00 26.36 223 GLY X N 1
ATOM 1802 C CA . GLY A 1 231 ? 11.602 8.165 7.146 1.00 26.87 223 GLY X CA 1
ATOM 1803 C C . GLY A 1 231 ? 10.917 7.911 8.496 1.00 27.82 223 GLY X C 1
ATOM 1804 O O . GLY A 1 231 ? 11.594 7.951 9.549 1.00 23.12 223 GLY X O 1
ATOM 1805 N N . LEU A 1 232 ? 9.632 7.567 8.480 1.00 21.18 224 LEU X N 1
ATOM 1806 C CA . LEU A 1 232 ? 8.894 7.298 9.757 1.00 22.35 224 LEU X CA 1
ATOM 1807 C C . LEU A 1 232 ? 9.497 6.094 10.536 1.00 23.89 224 LEU X C 1
ATOM 1808 O O . LEU A 1 232 ? 9.639 4.986 10.006 1.00 23.12 224 LEU X O 1
ATOM 1813 N N . ASP A 1 233 ? 9.626 6.256 11.849 1.00 23.34 225 ASP X N 1
ATOM 1814 C CA . ASP A 1 233 ? 10.227 5.231 12.752 1.00 22.12 225 ASP X CA 1
ATOM 1815 C C . ASP A 1 233 ? 9.232 4.432 13.558 1.00 21.56 225 ASP X C 1
ATOM 1816 O O . ASP A 1 233 ? 9.498 3.294 13.876 1.00 23.85 225 ASP X O 1
ATOM 1821 N N . ALA A 1 234 ? 8.017 4.959 13.739 1.00 22.39 226 ALA X N 1
ATOM 1822 C CA . ALA A 1 234 ? 7.055 4.366 14.644 1.00 22.93 226 ALA X CA 1
ATOM 1823 C C . ALA A 1 234 ? 5.662 4.837 14.264 1.00 20.78 226 ALA X C 1
ATOM 1824 O O . ALA A 1 234 ? 5.516 5.926 13.727 1.00 21.61 226 ALA X O 1
ATOM 1826 N N . ALA A 1 235 ? 4.667 4.057 14.620 1.00 21.46 227 ALA X N 1
ATOM 1827 C CA . ALA A 1 235 ? 3.302 4.506 14.513 1.00 26.13 227 ALA X CA 1
ATOM 1828 C C . ALA A 1 235 ? 2.459 3.916 15.600 1.00 21.08 227 ALA X C 1
ATOM 1829 O O . ALA A 1 235 ? 2.509 2.727 15.895 1.00 20.47 227 ALA X O 1
ATOM 1831 N N . ILE A 1 236 ? 1.574 4.746 16.117 1.00 23.18 228 ILE X N 1
ATOM 1832 C CA . ILE A 1 236 ? 0.419 4.226 16.807 1.00 21.50 228 ILE X CA 1
ATOM 1833 C C . ILE A 1 236 ? -0.615 3.840 15.779 1.00 22.54 228 ILE X C 1
ATOM 1834 O O . ILE A 1 236 ? -1.031 4.694 14.989 1.00 23.45 228 ILE X O 1
ATOM 1839 N N . MET A 1 237 ? -1.027 2.579 15.805 1.00 19.71 229 MET X N 1
ATOM 1840 C CA . MET A 1 237 ? -1.720 1.981 14.695 1.00 22.46 229 MET X CA 1
ATOM 1841 C C . MET A 1 237 ? -2.488 0.769 15.141 1.00 23.25 229 MET X C 1
ATOM 1842 O O . MET A 1 237 ? -2.246 0.249 16.255 1.00 27.54 229 MET X O 1
ATOM 1847 N N . ASP A 1 238 ? -3.364 0.286 14.251 1.00 19.73 230 ASP X N 1
ATOM 1848 C CA . ASP A 1 238 ? -4.129 -0.935 14.413 1.00 22.41 230 ASP X CA 1
ATOM 1849 C C . ASP A 1 238 ? -3.291 -2.119 14.012 1.00 27.53 230 ASP X C 1
ATOM 1850 O O . ASP A 1 238 ? -3.280 -2.523 12.840 1.00 27.88 230 ASP X O 1
ATOM 1855 N N . VAL A 1 239 ? -2.613 -2.715 14.985 1.00 25.61 231 VAL X N 1
ATOM 1856 C CA . VAL A 1 239 ? -1.769 -3.897 14.714 1.00 25.47 231 VAL X CA 1
ATOM 1857 C C . VAL A 1 239 ? -2.645 -5.144 14.446 1.00 27.23 231 VAL X C 1
ATOM 1858 O O . VAL A 1 239 ? -2.151 -6.221 14.064 1.00 26.34 231 VAL X O 1
ATOM 1862 N N . ASP A 1 240 ? -3.935 -5.009 14.648 1.00 28.57 232 ASP X N 1
ATOM 1863 C CA . ASP A 1 240 ? -4.863 -6.147 14.381 1.00 29.30 232 ASP X CA 1
ATOM 1864 C C . ASP A 1 240 ? -5.348 -6.130 12.921 1.00 32.40 232 ASP X C 1
ATOM 1865 O O . ASP A 1 240 ? -6.147 -7.003 12.499 1.00 29.46 232 ASP X O 1
ATOM 1870 N N . ASP A 1 241 ? -4.944 -5.089 12.177 1.00 27.76 233 ASP X N 1
ATOM 1871 C CA . ASP A 1 241 ? -5.282 -4.942 10.749 1.00 26.86 233 ASP X CA 1
ATOM 1872 C C . ASP A 1 241 ? -4.184 -5.593 9.890 1.00 28.71 233 ASP X C 1
ATOM 1873 O O . ASP A 1 241 ? -3.027 -5.136 9.891 1.00 27.28 233 ASP X O 1
ATOM 1878 N N . ASP A 1 242 ? -4.411 -6.852 9.535 1.00 27.77 234 ASP X N 1
ATOM 1879 C CA . ASP A 1 242 ? -3.300 -7.670 9.004 1.00 25.53 234 ASP X CA 1
ATOM 1880 C C . ASP A 1 242 ? -2.793 -7.063 7.668 1.00 26.57 234 ASP X C 1
ATOM 1881 O O . ASP A 1 242 ? -1.591 -7.155 7.360 1.00 31.46 234 ASP X O 1
ATOM 1886 N N . ALA A 1 243 ? -3.695 -6.470 6.894 1.00 27.39 235 ALA X N 1
ATOM 1887 C CA . ALA A 1 243 ? -3.324 -5.804 5.605 1.00 24.22 235 ALA X CA 1
ATOM 1888 C C . ALA A 1 243 ? -2.353 -4.679 5.937 1.00 26.35 235 ALA X C 1
ATOM 1889 O O . ALA A 1 243 ? -1.433 -4.369 5.178 1.00 25.05 235 ALA X O 1
ATOM 1891 N N . LEU A 1 244 ? -2.606 -3.976 7.036 1.00 23.19 236 LEU X N 1
ATOM 1892 C CA . LEU A 1 244 ? -1.801 -2.814 7.356 1.00 21.93 236 LEU X CA 1
ATOM 1893 C C . LEU A 1 244 ? -0.384 -3.326 7.670 1.00 22.14 236 LEU X C 1
ATOM 1894 O O . LEU A 1 244 ? 0.622 -2.656 7.351 1.00 23.98 236 LEU X O 1
ATOM 1899 N N . VAL A 1 245 ? -0.313 -4.342 8.527 1.00 23.00 237 VAL X N 1
ATOM 1900 C CA . VAL A 1 245 ? 0.966 -4.762 9.038 1.00 23.80 237 VAL X CA 1
ATOM 1901 C C . VAL A 1 245 ? 1.758 -5.357 7.841 1.00 25.56 237 VAL X C 1
ATOM 1902 O O . VAL A 1 245 ? 2.986 -5.260 7.850 1.00 25.16 237 VAL X O 1
ATOM 1906 N N . ASP A 1 246 ? 1.058 -6.108 6.977 1.00 25.48 238 ASP X N 1
ATOM 1907 C CA . ASP A 1 246 ? 1.627 -6.684 5.736 1.00 24.30 238 ASP X CA 1
ATOM 1908 C C . ASP A 1 246 ? 2.231 -5.547 4.880 1.00 25.98 238 ASP X C 1
ATOM 1909 O O . ASP A 1 246 ? 3.342 -5.657 4.388 1.00 25.28 238 ASP X O 1
ATOM 1914 N N . ALA A 1 247 ? 1.549 -4.388 4.821 1.00 26.07 239 ALA X N 1
ATOM 1915 C CA . ALA A 1 247 ? 2.067 -3.238 4.057 1.00 23.86 239 ALA X CA 1
ATOM 1916 C C . ALA A 1 247 ? 3.324 -2.690 4.702 1.00 25.28 239 ALA X C 1
ATOM 1917 O O . ALA A 1 247 ? 4.318 -2.319 4.039 1.00 22.01 239 ALA X O 1
ATOM 1919 N N . ALA A 1 248 ? 3.332 -2.603 6.039 1.00 20.77 240 ALA X N 1
ATOM 1920 C CA . ALA A 1 248 ? 4.480 -2.017 6.685 1.00 19.89 240 ALA X CA 1
ATOM 1921 C C . ALA A 1 248 ? 5.642 -2.968 6.489 1.00 22.00 240 ALA X C 1
ATOM 1922 O O . ALA A 1 248 ? 6.784 -2.539 6.272 1.00 24.48 240 ALA X O 1
ATOM 1924 N N . ALA A 1 249 ? 5.352 -4.247 6.645 1.00 20.80 241 ALA X N 1
ATOM 1925 C CA . ALA A 1 249 ? 6.421 -5.306 6.559 1.00 22.22 241 ALA X CA 1
ATOM 1926 C C . ALA A 1 249 ? 7.102 -5.182 5.164 1.00 22.57 241 ALA X C 1
ATOM 1927 O O . ALA A 1 249 ? 8.299 -5.384 5.024 1.00 24.91 241 ALA X O 1
ATOM 1929 N N . THR A 1 250 ? 6.254 -5.038 4.158 1.00 23.66 242 THR X N 1
ATOM 1930 C CA . THR A 1 250 ? 6.693 -5.016 2.757 1.00 25.15 242 THR X CA 1
ATOM 1931 C C . THR A 1 250 ? 7.509 -3.750 2.543 1.00 25.90 242 THR X C 1
ATOM 1932 O O . THR A 1 250 ? 8.564 -3.776 1.939 1.00 23.57 242 THR X O 1
ATOM 1936 N N . ALA A 1 251 ? 7.033 -2.607 3.043 1.00 20.67 243 ALA X N 1
ATOM 1937 C CA . ALA A 1 251 ? 7.807 -1.390 2.962 1.00 20.89 243 ALA X CA 1
ATOM 1938 C C . ALA A 1 251 ? 9.177 -1.502 3.632 1.00 22.29 243 ALA X C 1
ATOM 1939 O O . ALA A 1 251 ? 10.173 -1.015 3.123 1.00 24.43 243 ALA X O 1
ATOM 1941 N N . HIS A 1 252 ? 9.240 -2.122 4.800 1.00 22.80 244 HIS X N 1
ATOM 1942 C CA . HIS A 1 252 ? 10.462 -2.225 5.585 1.00 23.56 244 HIS X CA 1
ATOM 1943 C C . HIS A 1 252 ? 11.538 -3.071 4.843 1.00 18.44 244 HIS X C 1
ATOM 1944 O O . HIS A 1 252 ? 12.686 -2.582 4.725 1.00 21.58 244 HIS X O 1
ATOM 1951 N N . ILE A 1 253 ? 11.080 -4.035 4.074 1.00 25.09 245 ILE X N 1
ATOM 1952 C CA . ILE A 1 253 ? 11.951 -4.935 3.271 1.00 28.07 245 ILE X CA 1
ATOM 1953 C C . ILE A 1 253 ? 12.419 -4.188 2.004 1.00 24.92 245 ILE X C 1
ATOM 1954 O O . ILE A 1 253 ? 13.608 -4.141 1.718 1.00 25.83 245 ILE X O 1
ATOM 1959 N N . LEU A 1 254 ? 11.535 -3.347 1.493 1.00 26.70 246 LEU X N 1
ATOM 1960 C CA . LEU A 1 254 ? 11.833 -2.556 0.299 1.00 23.38 246 LEU X CA 1
ATOM 1961 C C . LEU A 1 254 ? 12.753 -1.414 0.576 1.00 24.57 246 LEU X C 1
ATOM 1962 O O . LEU A 1 254 ? 13.512 -1.030 -0.310 1.00 23.74 246 LEU X O 1
ATOM 1967 N N . LEU A 1 255 ? 12.814 -0.946 1.837 1.00 19.41 247 LEU X N 1
ATOM 1968 C CA . LEU A 1 255 ? 13.734 0.058 2.307 1.00 20.38 247 LEU X CA 1
ATOM 1969 C C . LEU A 1 255 ? 15.099 -0.553 2.780 1.00 19.86 247 LEU X C 1
ATOM 1970 O O . LEU A 1 255 ? 16.035 0.186 3.051 1.00 26.88 247 LEU X O 1
ATOM 1975 N N . ASN A 1 256 ? 15.209 -1.842 2.564 1.00 22.44 248 ASN X N 1
ATOM 1976 C CA . ASN A 1 256 ? 16.469 -2.601 2.848 1.00 24.91 248 ASN X CA 1
ATOM 1977 C C . ASN A 1 256 ? 16.837 -2.479 4.319 1.00 30.17 248 ASN X C 1
ATOM 1978 O O . ASN A 1 256 ? 17.993 -2.677 4.710 1.00 29.77 248 ASN X O 1
ATOM 1983 N N . LYS A 1 257 ? 15.805 -2.534 5.140 1.00 27.71 249 LYS X N 1
ATOM 1984 C CA . LYS A 1 257 ? 16.041 -2.421 6.551 1.00 27.79 249 LYS X CA 1
ATOM 1985 C C . LYS A 1 257 ? 16.155 -3.788 7.245 1.00 29.02 249 LYS X C 1
ATOM 1986 O O . LYS A 1 257 ? 16.583 -3.845 8.401 1.00 34.64 249 LYS X O 1
ATOM 1992 N N . GLU A 1 258 ? 15.654 -4.825 6.596 1.00 31.65 250 GLU X N 1
ATOM 1993 C CA . GLU A 1 258 ? 15.680 -6.197 7.066 1.00 40.78 250 GLU X CA 1
ATOM 1994 C C . GLU A 1 258 ? 15.886 -7.031 5.818 1.00 40.49 250 GLU X C 1
ATOM 1995 O O . GLU A 1 258 ? 15.430 -6.638 4.731 1.00 33.32 250 GLU X O 1
ATOM 2001 N N . ILE A 1 259 ? 16.719 -8.072 5.912 1.00 35.09 251 ILE X N 1
ATOM 2002 C CA . ILE A 1 259 ? 17.094 -8.790 4.737 1.00 33.02 251 ILE X CA 1
ATOM 2003 C C . ILE A 1 259 ? 15.975 -9.675 4.261 1.00 31.62 251 ILE X C 1
ATOM 2004 O O . ILE A 1 259 ? 15.188 -10.207 5.048 1.00 33.67 251 ILE X O 1
ATOM 2009 N N . TYR A 1 260 ? 15.738 -9.653 2.957 1.00 31.69 252 TYR X N 1
ATOM 2010 C CA . TYR A 1 260 ? 14.608 -10.319 2.408 1.00 31.75 252 TYR X CA 1
ATOM 2011 C C . TYR A 1 260 ? 14.721 -11.803 2.710 1.00 40.09 252 TYR X C 1
ATOM 2012 O O . TYR A 1 260 ? 15.771 -12.407 2.440 1.00 35.36 252 TYR X O 1
ATOM 2021 N N . CYS A 1 261 ? 13.584 -12.405 3.006 1.00 37.67 253 CYS X N 1
ATOM 2022 C CA . CYS A 1 261 ? 13.380 -13.835 2.795 1.00 40.03 253 CYS X CA 1
ATOM 2023 C C . CYS A 1 261 ? 11.931 -14.012 2.405 1.00 41.60 253 CYS X C 1
ATOM 2024 O O . CYS A 1 261 ? 11.128 -13.097 2.553 1.00 41.63 253 CYS X O 1
ATOM 2027 N N . ASP A 1 262 ? 11.552 -15.194 1.938 1.00 35.02 254 ASP X N 1
ATOM 2028 C CA . ASP A 1 262 ? 10.212 -15.395 1.417 1.00 36.09 254 ASP X CA 1
ATOM 2029 C C . ASP A 1 262 ? 9.175 -15.338 2.498 1.00 36.12 254 ASP X C 1
ATOM 2030 O O . ASP A 1 262 ? 8.012 -15.060 2.207 1.00 35.05 254 ASP X O 1
ATOM 2035 N N . SER A 1 263 ? 9.576 -15.520 3.745 1.00 36.95 255 SER X N 1
ATOM 2036 C CA . SER A 1 263 ? 8.595 -15.464 4.836 1.00 41.04 255 SER X CA 1
ATOM 2037 C C . SER A 1 263 ? 8.709 -14.165 5.670 1.00 40.31 255 SER X C 1
ATOM 2038 O O . SER A 1 263 ? 8.510 -14.155 6.881 1.00 39.67 255 SER X O 1
ATOM 2041 N N . TYR A 1 264 ? 9.070 -13.059 5.005 1.00 36.55 256 TYR X N 1
ATOM 2042 C CA . TYR A 1 264 ? 9.305 -11.795 5.697 1.00 29.87 256 TYR X CA 1
ATOM 2043 C C . TYR A 1 264 ? 8.041 -11.269 6.431 1.00 30.52 256 TYR X C 1
ATOM 2044 O O . TYR A 1 264 ? 8.156 -10.426 7.315 1.00 37.30 256 TYR X O 1
ATOM 2053 N N . LEU A 1 265 ? 6.864 -11.591 5.907 1.00 33.52 257 LEU X N 1
ATOM 2054 C CA . LEU A 1 265 ? 5.589 -11.139 6.540 1.00 33.90 257 LEU X CA 1
ATOM 2055 C C . LEU A 1 265 ? 5.474 -11.694 7.972 1.00 39.36 257 LEU X C 1
ATOM 2056 O O . LEU A 1 265 ? 5.075 -10.988 8.879 1.00 34.64 257 LEU X O 1
ATOM 2061 N N . LYS A 1 266 ? 5.954 -12.925 8.164 1.00 43.21 258 LYS X N 1
ATOM 2062 C CA . LYS A 1 266 ? 6.025 -13.563 9.487 1.00 43.39 258 LYS X CA 1
ATOM 2063 C C . LYS A 1 266 ? 7.224 -13.034 10.279 1.00 42.98 258 LYS X C 1
ATOM 2064 O O . LYS A 1 266 ? 7.082 -12.471 11.360 1.00 47.82 258 LYS X O 1
ATOM 2070 N N . THR A 1 267 ? 8.401 -13.039 9.680 1.00 39.59 259 THR X N 1
ATOM 2071 C CA . THR A 1 267 ? 9.568 -12.508 10.356 1.00 44.34 259 THR X CA 1
ATOM 2072 C C . THR A 1 267 ? 9.365 -11.090 10.873 1.00 47.09 259 THR X C 1
ATOM 2073 O O . THR A 1 267 ? 9.865 -10.721 11.964 1.00 45.23 259 THR X O 1
ATOM 2077 N N . PHE A 1 268 ? 8.740 -10.238 10.065 1.00 44.41 260 PHE X N 1
ATOM 2078 C CA . PHE A 1 268 ? 8.683 -8.809 10.451 1.00 41.98 260 PHE X CA 1
ATOM 2079 C C . PHE A 1 268 ? 7.908 -8.738 11.756 1.00 40.05 260 PHE X C 1
ATOM 2080 O O . PHE A 1 268 ? 8.152 -7.867 12.587 1.00 38.05 260 PHE X O 1
ATOM 2088 N N . ARG A 1 269 ? 6.899 -9.595 11.872 1.00 40.13 261 ARG X N 1
ATOM 2089 C CA . ARG A 1 269 ? 6.059 -9.620 13.056 1.00 44.38 261 ARG X CA 1
ATOM 2090 C C . ARG A 1 269 ? 6.789 -10.118 14.322 1.00 44.08 261 ARG X C 1
ATOM 2091 O O . ARG A 1 269 ? 6.358 -9.834 15.440 1.00 46.17 261 ARG X O 1
ATOM 2099 N N . GLN A 1 270 ? 7.887 -10.849 14.147 1.00 46.53 262 GLN X N 1
ATOM 2100 C CA . GLN A 1 270 ? 8.612 -11.443 15.298 1.00 49.92 262 GLN X CA 1
ATOM 2101 C C . GLN A 1 270 ? 9.673 -10.507 15.846 1.00 52.53 262 GLN X C 1
ATOM 2102 O O . GLN A 1 270 ? 10.197 -10.744 16.928 1.00 57.87 262 GLN X O 1
ATOM 2108 N N . LYS A 1 271 ? 9.983 -9.447 15.087 1.00 52.30 263 LYS X N 1
ATOM 2109 C CA . LYS A 1 271 ? 11.171 -8.595 15.313 1.00 54.56 263 LYS X CA 1
ATOM 2110 C C . LYS A 1 271 ? 10.844 -7.366 16.171 1.00 53.72 263 LYS X C 1
ATOM 2111 O O . LYS A 1 271 ? 11.749 -6.703 16.731 1.00 53.33 263 LYS X O 1
#

Nearest PDB structures (foldseek):
  2yck-assembly1_X  TM=1.001E+00  e=4.910E-46  Carboxydothermus hydrogenoformans Z-2901
  2ogy-assembly1_B  TM=9.911E-01  e=1.643E-33  Neomoorella thermoacetica
  4djd-assembly1_A  TM=9.903E-01  e=3.484E-33  Neomoorella thermoacetica
  1f6y-assembly1_B  TM=9.870E-01  e=1.745E-32  Moorella thermoacetica ATCC 39073
  4o1f-assembly1_B  TM=9.377E-01  e=3.553E-22  Desulfitobacterium hafniense DCB-2

Radius of gyration: 17.6 Å; Cα contacts (8 Å, |Δi|>4): 534; chains: 1; bounding box: 40×44×39 Å

Solvent-accessible surface area: 12763 Å² total; per-residue (Å²): 125,111,132,48,248,38,72,122,39,0,34,0,0,0,33,47,0,24,0,131,77,137,53,0,68,82,3,21,139,108,144,29,50,159,30,0,28,103,56,0,99,110,2,34,132,45,9,6,37,36,0,2,0,27,12,12,81,53,116,84,67,38,42,156,5,0,41,42,0,0,103,8,0,11,137,50,14,127,32,34,0,0,0,26,18,136,45,42,95,0,0,44,8,0,11,142,50,19,123,56,107,3,0,0,20,25,0,17,4,17,89,110,64,0,70,77,2,0,57,17,2,109,151,50,115,3,5,0,0,0,38,0,42,36,131,202,31,77,9,152,69,6,97,51,0,2,114,22,0,97,66,0,19,62,24,0,97,89,54,38,6,72,20,55,60,0,16,0,16,0,32,4,40,20,42,80,121,12,125,112,20,14,96,51,0,24,59,0,0,98,38,0,51,129,48,34,153,74,16,0,36,0,0,0,19,0,20,70,2,0,72,180,13,115,82,79,59,86,41,10,66,68,8,0,52,86,0,5,58,15,26,3,24,0,0,20,0,49,2,45,25,71,43,1,1,48,21,0,0,46,8,2,23,141,32,128,26,51,154,127,51,129,62,38,65,141,29,2,55,120,124

Sequence (271 aa):
GLVPRGSHMFIMIGERINGMFKDDIREAILNKDPRPIQEWARRQAEKGAHYLDVNTGPTADDPVRVMEWLVKTIQEVVDLPCCLDSTNPDAIEAGLKVHRGHAMINSTSADQWKMDIFFPMAKKYEAAIIGLTMNEKGVPKDANDRSQLAMELVANADAHGIPMTELYIDPLILPVNVAQEHAVEVLETIRQIKLMANPAPRTVLGLSNNVSQKCPDRPLINRTYLVMAMTAGLDAAIMDVDDDALVDAAATAHILLNKEIYCDSYLKTFRQK

B-factor: mean 35.35, std 11.72, range [15.49, 103.77]

Foldseek 3Di:
DLQDPAQDFFAEAAEPQACVDVQNVVCLVVVPLVSLQVVLVLLVVLFHQEYEHHNYDDPDDL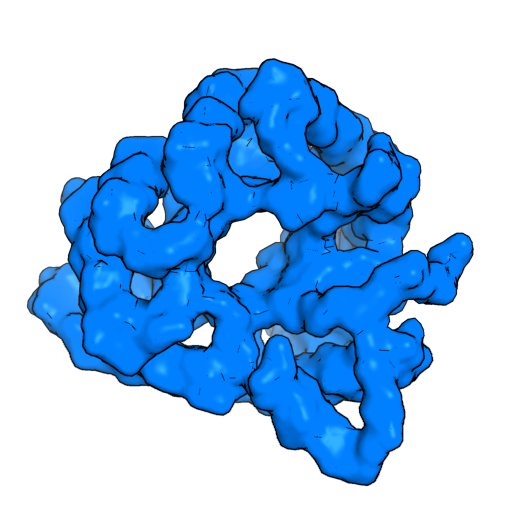LVSLCSSQVSSVVRDPHAYAYAYPDLSSVLSNLVNHPDAHEYHAAELEPVRLVRVLLSCVVSVHQHEYEQDDPVDDDQALVSSLVSLLSSVVSNVVSPHDLARYAYESDAAACVVRVVVLVSSLVNLLSQPVNDVNGHAYEYQQLRNHVPHPPSVVRSQVSLLSSVSSPHRYYHDNSSSLVNLLSNQVSSCVSVSDPDDPVSSVVSSVD